Protein 8DNA (pdb70)

Structure (mmCIF, N/CA/C/O backbone):
data_8DNA
#
_entry.id   8DNA
#
_cell.length_a   1.00
_cell.length_b   1.00
_cell.length_c   1.00
_cell.angle_alpha   90.00
_cell.angle_beta   90.00
_cell.angle_gamma   90.00
#
_symmetry.space_group_name_H-M   'P 1'
#
loop_
_atom_site.group_PDB
_atom_site.id
_atom_site.type_symbol
_atom_site.label_atom_id
_atom_site.label_alt_id
_atom_site.label_comp_id
_atom_site.label_asym_id
_atom_site.label_entity_id
_atom_site.label_seq_id
_atom_site.pdbx_PDB_ins_code
_atom_site.Cartn_x
_atom_site.Cartn_y
_atom_site.Cartn_z
_atom_site.occupancy
_atom_site.B_iso_or_equiv
_atom_site.auth_seq_id
_atom_site.auth_comp_id
_atom_site.auth_asym_id
_atom_site.auth_atom_id
_atom_site.pdbx_PDB_model_num
ATOM 1 N N . MET A 1 1 ? 167.016 92.221 139.808 1.00 25.31 1 MET A N 1
ATOM 2 C CA . MET A 1 1 ? 166.808 91.118 138.874 1.00 25.31 1 MET A CA 1
ATOM 3 C C . MET A 1 1 ? 165.439 91.170 138.203 1.00 25.31 1 MET A C 1
ATOM 4 O O . MET A 1 1 ? 164.415 90.963 138.850 1.00 25.31 1 MET A O 1
ATOM 9 N N . ASN A 1 2 ? 165.433 91.462 136.906 1.00 24.05 2 ASN A N 1
ATOM 10 C CA . ASN A 1 2 ? 164.236 91.360 136.087 1.00 24.05 2 ASN A CA 1
ATOM 11 C C . ASN A 1 2 ? 164.255 90.014 135.361 1.00 24.05 2 ASN A C 1
ATOM 12 O O . ASN A 1 2 ? 165.062 89.133 135.672 1.00 24.05 2 ASN A O 1
ATOM 17 N N . ASN A 1 3 ? 163.356 89.829 134.392 1.00 24.45 3 ASN A N 1
ATOM 18 C CA . ASN A 1 3 ? 163.320 88.573 133.649 1.00 24.45 3 ASN A CA 1
ATOM 19 C C . ASN A 1 3 ? 164.593 88.329 132.849 1.00 24.45 3 ASN A C 1
ATOM 20 O O . ASN A 1 3 ? 164.848 87.187 132.453 1.00 24.45 3 ASN A O 1
ATOM 25 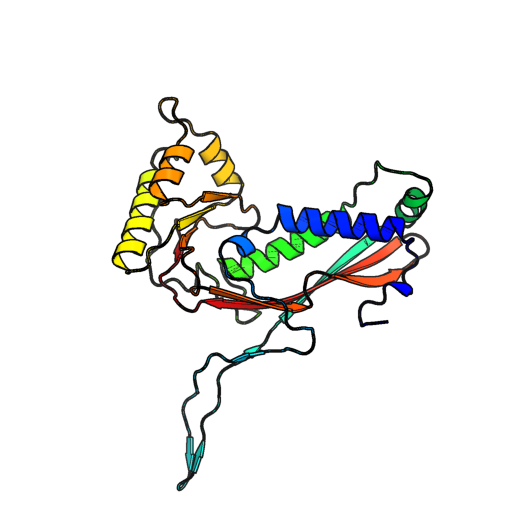N N . LEU A 1 4 ? 165.390 89.365 132.598 1.00 22.68 4 LEU A N 1
ATOM 26 C CA . LEU A 1 4 ? 166.693 89.207 131.957 1.00 22.68 4 LEU A CA 1
ATOM 27 C C . LEU A 1 4 ? 167.720 88.986 133.059 1.00 22.68 4 LEU A C 1
ATOM 28 O O . LEU A 1 4 ? 168.173 89.935 133.705 1.00 22.68 4 LEU A O 1
ATOM 33 N N . HIS A 1 5 ? 168.090 87.723 133.277 1.00 21.88 5 HIS A N 1
ATOM 34 C CA . HIS A 1 5 ? 168.997 87.352 134.362 1.00 21.88 5 HIS A CA 1
ATOM 35 C C . HIS A 1 5 ? 170.446 87.650 133.971 1.00 21.88 5 HIS A C 1
ATOM 36 O O . HIS A 1 5 ? 171.306 86.772 133.901 1.00 21.88 5 HIS A O 1
ATOM 43 N N . ARG A 1 6 ? 170.704 88.934 133.713 1.00 22.16 6 ARG A N 1
ATOM 44 C CA . ARG A 1 6 ? 172.033 89.351 133.279 1.00 22.16 6 ARG A CA 1
ATOM 45 C C . ARG A 1 6 ? 173.072 89.195 134.381 1.00 22.16 6 ARG A C 1
ATOM 46 O O . ARG A 1 6 ? 174.242 88.922 134.093 1.00 22.16 6 ARG A O 1
ATOM 54 N N . GLU A 1 7 ? 172.674 89.375 135.641 1.00 22.82 7 GLU A N 1
ATOM 55 C CA . GLU A 1 7 ? 173.634 89.270 136.736 1.00 22.82 7 GLU A CA 1
ATOM 56 C C . GLU A 1 7 ? 174.118 87.840 136.934 1.00 22.82 7 GLU A C 1
ATOM 57 O O . GLU A 1 7 ? 175.199 87.624 137.495 1.00 22.82 7 GLU A O 1
ATOM 63 N N . LEU A 1 8 ? 173.339 86.855 136.490 1.00 20.36 8 LEU A N 1
ATOM 64 C CA . LEU A 1 8 ? 173.745 85.461 136.605 1.00 20.36 8 LEU A CA 1
ATOM 65 C C . LEU A 1 8 ? 174.708 85.039 135.505 1.00 20.36 8 LEU A C 1
ATOM 66 O O . LEU A 1 8 ? 175.343 83.986 135.625 1.00 20.36 8 LEU A O 1
ATOM 71 N N . ALA A 1 9 ? 174.827 85.829 134.443 1.00 20.82 9 ALA A N 1
ATOM 72 C CA . ALA A 1 9 ? 175.710 85.466 133.346 1.00 20.82 9 ALA A CA 1
ATOM 73 C C . ALA A 1 9 ? 177.167 85.696 133.741 1.00 20.82 9 ALA A C 1
ATOM 74 O O . ALA A 1 9 ? 177.499 86.736 134.318 1.00 20.82 9 ALA A O 1
ATOM 76 N N . PRO A 1 10 ? 178.058 84.748 133.450 1.00 20.71 10 PRO A N 1
ATOM 77 C CA . PRO A 1 10 ? 179.492 84.936 133.735 1.00 20.71 10 PRO A CA 1
ATOM 78 C C . PRO A 1 10 ? 180.171 85.833 132.704 1.00 20.71 10 PRO A C 1
ATOM 79 O O . PRO A 1 10 ? 181.080 85.423 131.977 1.00 20.71 10 PRO A O 1
ATOM 83 N N . ILE A 1 11 ? 179.724 87.085 132.641 1.00 21.10 11 ILE A N 1
ATOM 84 C CA . ILE A 1 11 ? 180.193 88.048 131.652 1.00 21.10 11 ILE A CA 1
ATOM 85 C C . ILE A 1 11 ? 180.582 89.329 132.377 1.00 21.10 11 ILE A C 1
ATOM 86 O O . ILE A 1 11 ? 179.818 89.832 133.208 1.00 21.10 11 ILE A O 1
ATOM 91 N N . SER A 1 12 ? 181.765 89.850 132.064 1.00 23.68 12 SER A N 1
ATOM 92 C CA . SER A 1 12 ? 182.261 91.055 132.708 1.00 23.68 12 SER A CA 1
ATOM 93 C C . SER A 1 12 ? 181.500 92.285 132.218 1.00 23.68 12 SER A C 1
ATOM 94 O O . SER A 1 12 ? 180.783 92.248 131.216 1.00 23.68 12 SER A O 1
ATOM 97 N N . GLU A 1 13 ? 181.662 93.387 132.956 1.00 24.57 13 GLU A N 1
ATOM 98 C CA . GLU A 1 13 ? 180.975 94.626 132.602 1.00 24.57 13 GLU A CA 1
ATOM 99 C C . GLU A 1 13 ? 181.450 95.162 131.257 1.00 24.57 13 GLU A C 1
ATOM 100 O O . GLU A 1 13 ? 180.644 95.644 130.453 1.00 24.57 13 GLU A O 1
ATOM 106 N N . ALA A 1 14 ? 182.758 95.097 130.998 1.00 23.76 14 ALA A N 1
ATOM 107 C CA . ALA A 1 14 ? 183.279 95.554 129.713 1.00 23.76 14 ALA A CA 1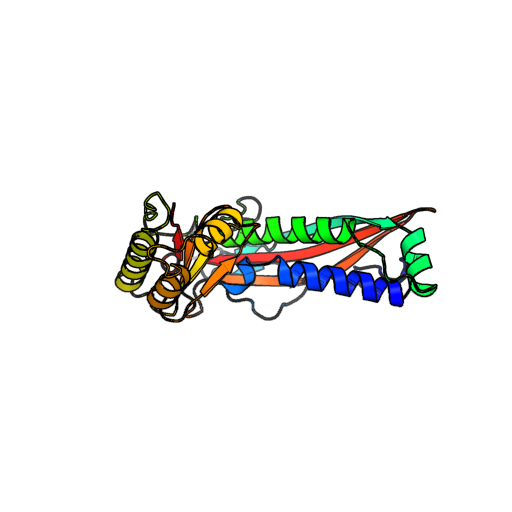
ATOM 108 C C . ALA A 1 14 ? 182.744 94.705 128.566 1.00 23.76 14 ALA A C 1
ATOM 109 O O . ALA A 1 14 ? 182.400 95.231 127.500 1.00 23.76 14 ALA A O 1
ATOM 111 N N . ALA A 1 15 ? 182.672 93.387 128.764 1.00 22.96 15 ALA A N 1
ATOM 112 C CA . ALA A 1 15 ? 182.120 92.514 127.733 1.00 22.96 15 ALA A CA 1
ATOM 113 C C . ALA A 1 15 ? 180.639 92.793 127.508 1.00 22.96 15 ALA A C 1
ATOM 114 O O . ALA A 1 15 ? 180.165 92.776 126.366 1.00 22.96 15 ALA A O 1
ATOM 116 N N . TRP A 1 16 ? 179.890 93.048 128.586 1.00 22.73 16 TRP A N 1
ATOM 117 C CA . TRP A 1 16 ? 178.493 93.445 128.436 1.00 22.73 16 TRP A CA 1
ATOM 118 C C . TRP A 1 16 ? 178.372 94.733 127.635 1.00 22.73 16 TRP A C 1
ATOM 119 O O . TRP A 1 16 ? 177.505 94.850 126.762 1.00 22.73 16 TRP A O 1
ATOM 130 N N . LYS A 1 17 ? 179.226 95.714 127.929 1.00 24.30 17 LYS A N 1
ATOM 131 C CA . LYS A 1 17 ? 179.195 96.974 127.194 1.00 24.30 17 LYS A CA 1
ATOM 132 C C . LYS A 1 17 ? 179.482 96.749 125.716 1.00 24.30 17 LYS A C 1
ATOM 133 O O . LYS A 1 17 ? 178.796 97.299 124.848 1.00 24.30 17 LYS A O 1
ATOM 139 N N . GLN A 1 18 ? 180.492 95.930 125.413 1.00 24.08 18 GLN A N 1
ATOM 140 C CA . GLN A 1 18 ? 180.829 95.653 124.020 1.00 24.08 18 GLN A CA 1
ATOM 141 C C . GLN A 1 18 ? 179.684 94.950 123.301 1.00 24.08 18 GLN A C 1
ATOM 142 O O . GLN A 1 18 ? 179.341 95.308 122.167 1.00 24.08 18 GLN A O 1
ATOM 148 N N . ILE A 1 19 ? 179.074 93.954 123.948 1.00 24.17 19 ILE A N 1
ATOM 149 C CA . ILE A 1 19 ? 177.981 93.213 123.322 1.00 24.17 19 ILE A CA 1
ATOM 150 C C . ILE A 1 19 ? 176.784 94.124 123.082 1.00 24.17 19 ILE A C 1
ATOM 151 O O . ILE A 1 19 ? 176.173 94.098 122.006 1.00 24.17 19 ILE A O 1
ATOM 156 N N . ASP A 1 20 ? 176.430 94.944 124.075 1.00 24.73 20 ASP A N 1
ATOM 157 C CA . ASP A 1 20 ? 175.299 95.851 123.918 1.00 24.73 20 ASP A CA 1
ATOM 158 C C . ASP A 1 20 ? 175.560 96.875 122.823 1.00 24.73 20 ASP A C 1
ATOM 159 O O . ASP A 1 20 ? 174.668 97.176 122.021 1.00 24.73 20 ASP A O 1
ATOM 164 N N . ASP A 1 21 ? 176.776 97.426 122.773 1.00 26.01 21 ASP A N 1
ATOM 165 C CA . ASP A 1 21 ? 177.111 98.391 121.732 1.00 26.01 21 ASP A CA 1
ATOM 166 C C . ASP A 1 21 ? 177.029 97.754 120.352 1.00 26.01 21 ASP A C 1
ATOM 167 O O . ASP A 1 21 ? 176.465 98.337 119.420 1.00 26.01 21 ASP A O 1
ATOM 172 N N . GLU A 1 22 ? 177.579 96.546 120.205 1.00 25.62 22 GLU A N 1
ATOM 173 C CA . GLU A 1 22 ? 177.517 95.856 118.921 1.00 25.62 22 GLU A CA 1
ATOM 174 C C . GLU A 1 22 ? 176.074 95.605 118.506 1.00 25.62 22 GLU A C 1
ATOM 175 O O . GLU A 1 22 ? 175.690 95.865 117.359 1.00 25.62 22 GLU A O 1
ATOM 181 N N . ALA A 1 23 ? 175.251 95.118 119.439 1.00 25.84 23 ALA A N 1
ATOM 182 C CA . ALA A 1 23 ? 173.862 94.812 119.118 1.00 25.84 23 ALA A CA 1
ATOM 183 C C . ALA A 1 23 ? 173.097 96.067 118.717 1.00 25.84 23 ALA A C 1
ATOM 184 O O . ALA A 1 23 ? 172.372 96.071 117.715 1.00 25.84 23 ALA A O 1
ATOM 186 N N . ARG A 1 24 ? 173.257 97.152 119.480 1.00 26.82 24 ARG A N 1
ATOM 187 C CA . ARG A 1 24 ? 172.500 98.365 119.186 1.00 26.82 24 ARG A CA 1
ATOM 188 C C . ARG A 1 24 ? 172.966 99.013 117.887 1.00 26.82 24 ARG A C 1
ATOM 189 O O . ARG A 1 24 ? 172.141 99.493 117.101 1.00 26.82 24 ARG A O 1
ATOM 197 N N . ASP A 1 25 ? 174.279 99.022 117.627 1.00 27.12 25 ASP A N 1
ATOM 198 C CA . ASP A 1 25 ? 174.770 99.581 116.373 1.00 27.12 25 ASP A CA 1
ATOM 199 C C . ASP A 1 25 ? 174.301 98.758 115.181 1.00 27.12 25 ASP A C 1
ATOM 200 O O . ASP A 1 25 ? 173.888 99.318 114.159 1.00 27.12 25 ASP A O 1
ATOM 205 N N . THR A 1 26 ? 174.349 97.427 115.293 1.00 26.66 26 THR A N 1
ATOM 206 C CA . THR A 1 26 ? 173.881 96.582 114.201 1.00 26.66 26 THR A CA 1
ATOM 207 C C . THR A 1 26 ? 172.388 96.773 113.961 1.00 26.66 26 THR A C 1
ATOM 208 O O . THR A 1 26 ? 171.942 96.827 112.811 1.00 26.66 26 THR A O 1
ATOM 212 N N . PHE A 1 27 ? 171.600 96.882 115.035 1.00 26.69 27 PHE A N 1
ATOM 213 C CA . PHE A 1 27 ? 170.165 97.098 114.874 1.00 26.69 27 PHE A CA 1
ATOM 214 C C . PHE A 1 27 ? 169.878 98.444 114.220 1.00 26.69 27 PHE A C 1
ATOM 215 O O . PHE A 1 27 ? 169.033 98.534 113.322 1.00 26.69 27 PHE A O 1
ATOM 223 N N . SER A 1 28 ? 170.578 99.498 114.647 1.00 27.32 28 SER A N 1
ATOM 224 C CA . SER A 1 28 ? 170.377 100.813 114.046 1.00 27.32 28 SER A CA 1
ATOM 225 C C . SER A 1 28 ? 170.760 100.809 112.572 1.00 27.32 28 SER A C 1
ATOM 226 O O . SER A 1 28 ? 170.070 101.410 111.741 1.00 27.32 28 SER A O 1
ATOM 229 N N . LEU A 1 29 ? 171.864 100.140 112.230 1.00 28.35 29 LEU A N 1
ATOM 230 C CA . LEU A 1 29 ? 172.278 100.050 110.834 1.00 28.35 29 LEU A CA 1
ATOM 231 C C . LEU A 1 29 ? 171.289 99.253 109.994 1.00 28.35 29 LEU A C 1
ATOM 232 O O . LEU A 1 29 ? 170.969 99.654 108.870 1.00 28.35 29 LEU A O 1
ATOM 237 N N . ARG A 1 30 ? 170.797 98.131 110.516 1.00 28.49 30 ARG A N 1
ATOM 238 C CA . ARG A 1 30 ? 170.119 97.141 109.692 1.00 28.49 30 ARG 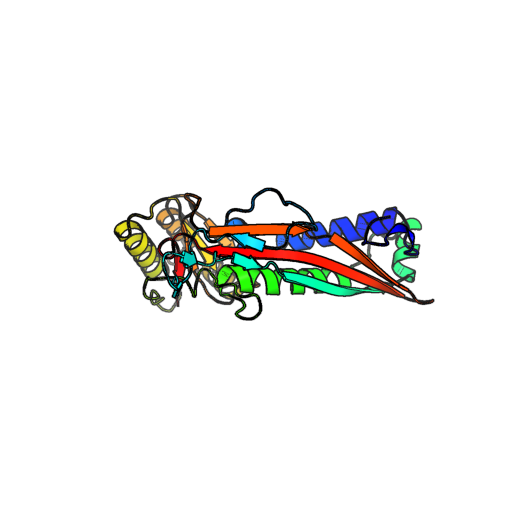A CA 1
ATOM 239 C C . ARG A 1 30 ? 168.611 97.347 109.638 1.00 28.49 30 ARG A C 1
ATOM 240 O O . ARG A 1 30 ? 167.974 96.945 108.657 1.00 28.49 30 ARG A O 1
ATOM 248 N N . ALA A 1 31 ? 168.024 97.981 110.652 1.00 28.12 31 ALA A N 1
ATOM 249 C CA . ALA A 1 31 ? 166.580 98.175 110.715 1.00 28.12 31 ALA A CA 1
ATOM 250 C C . ALA A 1 31 ? 166.185 99.374 109.862 1.00 28.12 31 ALA A C 1
ATOM 251 O O . ALA A 1 31 ? 166.575 100.509 110.158 1.00 28.12 31 ALA A O 1
ATOM 253 N N . ALA A 1 32 ? 165.409 99.121 108.806 1.00 28.47 32 ALA A N 1
ATOM 254 C CA . ALA A 1 32 ? 164.936 100.174 107.921 1.00 28.47 32 ALA A CA 1
ATOM 255 C C . ALA A 1 32 ? 163.430 100.384 107.966 1.00 28.47 32 ALA A C 1
ATOM 256 O O . ALA A 1 32 ? 162.962 101.450 107.554 1.00 28.47 32 ALA A O 1
ATOM 258 N N . GLY A 1 33 ? 162.664 99.405 108.450 1.00 27.54 33 GLY A N 1
ATOM 259 C CA . GLY A 1 33 ? 161.223 99.562 108.536 1.00 27.54 33 GLY A CA 1
ATOM 260 C C . GLY A 1 33 ? 160.770 100.497 109.636 1.00 27.54 33 GLY A C 1
ATOM 261 O O . GLY A 1 33 ? 159.642 100.997 109.584 1.00 27.54 33 GLY A O 1
ATOM 262 N N . ARG A 1 34 ? 161.621 100.742 110.633 1.00 27.62 34 ARG A N 1
ATOM 263 C CA . ARG A 1 34 ? 161.268 101.634 111.729 1.00 27.62 34 ARG A CA 1
ATOM 264 C C . ARG A 1 34 ? 161.317 103.104 111.332 1.00 27.62 34 ARG A C 1
ATOM 265 O O . ARG A 1 34 ? 160.782 103.945 112.062 1.00 27.62 34 ARG A O 1
ATOM 273 N N . ARG A 1 35 ? 161.947 103.432 110.202 1.00 29.32 35 ARG A N 1
ATOM 274 C CA . ARG A 1 35 ? 162.052 104.821 109.774 1.00 29.32 35 ARG A CA 1
ATOM 275 C C . ARG A 1 35 ? 160.834 105.298 108.995 1.00 29.32 35 ARG A C 1
ATOM 276 O O . ARG A 1 35 ? 160.613 106.510 108.904 1.00 29.32 35 ARG A O 1
ATOM 284 N N . VAL A 1 36 ? 160.040 104.381 108.432 1.00 28.49 36 VAL A N 1
ATOM 285 C CA . VAL A 1 36 ? 158.869 104.771 107.649 1.00 28.49 36 VAL A CA 1
ATOM 286 C C . VAL A 1 36 ? 157.576 104.725 108.447 1.00 28.49 36 VAL A C 1
ATOM 287 O O . VAL A 1 36 ? 156.532 105.162 107.937 1.00 28.49 36 VAL A O 1
ATOM 291 N N . VAL A 1 37 ? 157.604 104.215 109.675 1.00 26.46 37 VAL A N 1
ATOM 292 C CA . VAL A 1 37 ? 156.417 104.110 110.509 1.00 26.46 37 VAL A CA 1
ATOM 293 C C . VAL A 1 37 ? 156.650 104.907 111.788 1.00 26.46 37 VAL A C 1
ATOM 294 O O . VAL A 1 37 ? 157.779 105.252 112.138 1.00 26.46 37 VAL A O 1
ATOM 298 N N . ASP A 1 38 ? 155.555 105.198 112.485 1.00 27.24 38 ASP A N 1
ATOM 299 C CA . ASP A 1 38 ? 155.612 105.935 113.739 1.00 27.24 38 ASP A CA 1
ATOM 300 C C . ASP A 1 38 ? 155.853 104.966 114.889 1.00 27.24 38 ASP A C 1
ATOM 301 O O . ASP A 1 38 ? 155.100 104.003 115.066 1.00 27.24 38 ASP A O 1
ATOM 306 N N . VAL A 1 39 ? 156.897 105.225 115.663 1.00 26.68 39 VAL A N 1
ATOM 307 C CA . VAL A 1 39 ? 157.288 104.381 116.782 1.00 26.68 39 VAL A CA 1
ATOM 308 C C . VAL A 1 39 ? 157.176 105.202 118.060 1.00 26.68 39 VAL A C 1
ATOM 309 O O . VAL A 1 39 ? 158.049 106.014 118.369 1.00 26.68 39 VAL A O 1
ATOM 313 N N . PRO A 1 40 ? 156.112 105.018 118.830 1.00 27.94 40 PRO A N 1
ATOM 314 C CA . PRO A 1 40 ? 155.951 105.752 120.088 1.00 27.94 40 PRO A CA 1
ATOM 315 C C . PRO A 1 40 ? 156.862 105.173 121.166 1.00 27.94 40 PRO A C 1
ATOM 316 O O . PRO A 1 40 ? 157.597 104.212 120.948 1.00 27.94 40 PRO A O 1
ATOM 320 N N . GLU A 1 41 ? 156.803 105.787 122.343 1.00 30.98 41 GLU A N 1
ATOM 321 C CA . GLU A 1 41 ? 157.586 105.308 123.470 1.00 30.98 41 GLU A CA 1
ATOM 322 C C . GLU A 1 41 ? 157.106 103.918 123.885 1.00 30.98 41 GLU A C 1
ATOM 323 O O . GLU A 1 41 ? 155.898 103.684 123.985 1.00 30.98 41 GLU A O 1
ATOM 329 N N . PRO A 1 42 ? 158.021 102.976 124.112 1.00 29.74 42 PRO A N 1
ATOM 330 C CA . PRO A 1 42 ? 157.606 101.638 124.551 1.00 29.74 42 PRO A CA 1
ATOM 331 C C . PRO A 1 42 ? 156.865 101.691 125.879 1.00 29.74 42 PRO A C 1
ATOM 332 O O . PRO A 1 42 ? 157.205 102.468 126.774 1.00 29.74 42 PRO A O 1
ATOM 336 N N . ALA A 1 43 ? 155.838 100.847 126.001 1.00 29.20 43 ALA A N 1
ATOM 337 C CA . ALA A 1 43 ? 155.027 100.833 127.214 1.00 29.20 43 ALA A CA 1
ATOM 338 C C . ALA A 1 43 ? 155.646 99.946 128.288 1.00 29.20 43 ALA A C 1
ATOM 339 O O . ALA A 1 43 ? 155.903 100.403 129.407 1.00 29.20 43 ALA A O 1
ATOM 341 N N . GLY A 1 44 ? 155.889 98.678 127.967 1.00 28.74 44 GLY A N 1
ATOM 342 C CA . GLY A 1 44 ? 156.474 97.756 128.910 1.00 28.74 44 GLY A CA 1
ATOM 343 C C . GLY A 1 44 ? 156.004 96.333 128.695 1.00 28.74 44 GLY A C 1
ATOM 344 O O . GLY A 1 44 ? 155.113 96.062 127.884 1.00 28.74 44 GLY A O 1
ATOM 345 N N . PRO A 1 45 ? 156.607 95.387 129.420 1.00 28.32 45 PRO A N 1
ATOM 346 C CA . PRO A 1 45 ? 156.189 93.982 129.280 1.00 28.32 45 PRO A CA 1
ATOM 347 C C . PRO A 1 45 ? 154.757 93.727 129.718 1.00 28.32 45 PRO A C 1
ATOM 348 O O . PRO A 1 45 ? 154.163 92.724 129.302 1.00 28.32 45 PRO A O 1
ATOM 352 N N . THR A 1 46 ? 154.186 94.601 130.551 1.00 27.88 46 THR A N 1
ATOM 353 C CA . THR A 1 46 ? 152.826 94.387 131.036 1.00 27.88 46 THR A CA 1
ATOM 354 C C . THR A 1 46 ? 151.804 94.507 129.911 1.00 27.88 46 THR A C 1
ATOM 355 O O . THR A 1 46 ? 150.823 93.755 129.875 1.00 27.88 46 THR A O 1
ATOM 359 N N . LEU A 1 47 ? 152.009 95.450 128.993 1.00 26.84 47 LEU A N 1
ATOM 360 C CA . LEU A 1 47 ? 151.077 95.637 127.889 1.00 26.84 47 LEU A CA 1
ATOM 361 C C . LEU A 1 47 ? 151.030 94.392 127.011 1.00 26.84 47 LEU A C 1
ATOM 362 O O . LEU A 1 47 ? 152.061 93.788 126.704 1.00 26.84 47 LEU A O 1
ATOM 367 N N . GLY A 1 48 ? 149.821 94.009 126.606 1.00 24.14 48 GLY A N 1
ATOM 368 C CA . GLY A 1 48 ? 149.654 92.790 125.842 1.00 24.14 48 GLY A CA 1
ATOM 369 C C . GLY A 1 48 ? 148.753 92.894 124.629 1.00 24.14 48 GLY A C 1
ATOM 370 O O . GLY A 1 48 ? 148.697 91.959 123.827 1.00 24.14 48 GLY A O 1
ATOM 371 N N . SER A 1 49 ? 148.064 94.020 124.452 1.00 25.09 49 SER A N 1
ATOM 372 C CA . SER A 1 49 ? 147.157 94.157 123.321 1.00 25.09 49 SER A CA 1
ATOM 373 C C . SER A 1 49 ? 146.964 95.626 122.977 1.00 25.09 49 SER A C 1
ATOM 374 O O . SER A 1 49 ? 147.249 96.518 123.780 1.00 25.09 49 SER A O 1
ATOM 377 N N . VAL A 1 50 ? 146.474 95.861 121.761 1.00 25.52 50 VAL A N 1
ATOM 378 C CA . VAL A 1 50 ? 146.105 97.191 121.291 1.00 25.52 50 VAL A CA 1
ATOM 379 C C . VAL A 1 50 ? 144.667 97.137 120.793 1.00 25.52 50 VAL A C 1
ATOM 380 O O . VAL A 1 50 ? 144.331 96.296 119.953 1.00 25.52 50 VAL A O 1
ATOM 384 N N . SER A 1 51 ? 143.823 98.029 121.305 1.00 26.48 51 SER A N 1
ATOM 385 C CA . SER A 1 51 ? 142.414 98.036 120.934 1.00 26.48 51 SER A CA 1
ATOM 386 C C . SER A 1 51 ? 142.229 98.707 119.578 1.00 26.48 51 SER A C 1
ATOM 387 O O . SER A 1 51 ? 142.757 99.797 119.340 1.00 26.48 51 SER A O 1
ATOM 390 N N . LEU A 1 52 ? 141.477 98.054 118.688 1.00 26.46 52 LEU A N 1
ATOM 391 C CA . LEU A 1 52 ? 141.263 98.584 117.348 1.00 26.46 52 LEU A CA 1
ATOM 392 C C . LEU A 1 52 ? 140.187 99.661 117.296 1.00 26.46 52 LEU A C 1
ATOM 393 O O . LEU A 1 52 ? 140.081 100.357 116.280 1.00 26.46 52 LEU A O 1
ATOM 398 N N . GLY A 1 53 ? 139.395 99.818 118.355 1.00 26.61 53 GLY A N 1
ATOM 399 C CA . GLY A 1 53 ? 138.340 100.809 118.368 1.00 26.61 53 GLY A CA 1
ATOM 400 C C . GLY A 1 53 ? 137.037 100.382 117.733 1.00 26.61 53 GLY A C 1
ATOM 401 O O . GLY A 1 53 ? 136.109 101.195 117.662 1.00 26.61 53 GLY A O 1
ATOM 402 N N . HIS A 1 54 ? 136.932 99.140 117.271 1.00 27.25 54 HIS A N 1
ATOM 403 C CA . HIS A 1 54 ? 135.715 98.621 116.666 1.00 27.25 54 HIS A CA 1
ATOM 404 C C . HIS A 1 54 ? 135.120 97.525 117.539 1.00 27.25 54 HIS A C 1
ATOM 405 O O . HIS A 1 54 ? 135.763 97.001 118.453 1.00 27.25 54 HIS A O 1
ATOM 412 N N . LEU A 1 55 ? 133.867 97.186 117.242 1.00 27.67 55 LEU A N 1
ATOM 413 C CA . LEU A 1 55 ? 133.131 96.167 117.972 1.00 27.67 55 LEU A CA 1
ATOM 414 C C . LEU A 1 55 ? 132.567 95.148 116.993 1.00 27.67 55 LEU A C 1
ATOM 415 O O . LEU A 1 55 ? 132.280 95.467 115.836 1.00 27.67 55 LEU A O 1
ATOM 420 N N . GLU A 1 56 ? 132.411 93.916 117.470 1.00 30.43 56 GLU A N 1
ATOM 421 C CA . GLU A 1 56 ? 131.902 92.834 116.642 1.00 30.43 56 GLU A CA 1
ATOM 422 C C . GLU A 1 56 ? 130.379 92.909 116.552 1.00 30.43 56 GLU A C 1
ATOM 423 O O . GLU A 1 56 ? 129.734 93.782 117.140 1.00 30.43 56 GLU A O 1
ATOM 429 N N . THR A 1 57 ? 129.796 91.983 115.792 1.00 33.90 57 THR A N 1
ATOM 430 C CA . THR A 1 57 ? 128.345 91.920 115.673 1.00 33.90 57 THR A CA 1
ATOM 431 C C . THR A 1 57 ? 127.721 91.617 117.030 1.00 33.90 57 THR A C 1
ATOM 432 O O . THR A 1 57 ? 128.183 90.741 117.766 1.00 33.90 57 THR A O 1
ATOM 436 N N . GLY A 1 58 ? 126.657 92.352 117.360 1.00 34.10 58 GLY A N 1
ATOM 437 C CA . GLY A 1 58 ? 126.034 92.263 118.658 1.00 34.10 58 GLY A CA 1
ATOM 438 C C . GLY A 1 58 ? 124.861 91.309 118.673 1.00 34.10 58 GLY A C 1
ATOM 439 O O . GLY A 1 58 ? 123.901 91.472 117.915 1.00 34.10 58 GLY A O 1
ATOM 440 N N . SER A 1 59 ? 124.939 90.306 119.545 1.00 34.94 59 SER A N 1
ATOM 441 C CA . SER A 1 59 ? 123.827 89.395 119.759 1.00 34.94 59 SER A CA 1
ATOM 442 C C . SER A 1 59 ? 122.755 90.066 120.609 1.00 34.94 59 SER A C 1
ATOM 443 O O . SER A 1 59 ? 123.048 90.898 121.473 1.00 34.94 59 SER A O 1
ATOM 446 N N . GLN A 1 60 ? 121.501 89.697 120.356 1.00 36.86 60 GLN A N 1
ATOM 447 C CA . GLN A 1 60 ? 120.354 90.334 120.996 1.00 36.86 60 GLN A CA 1
ATOM 448 C C . GLN A 1 60 ? 119.472 89.259 121.616 1.00 36.86 60 GLN A C 1
ATOM 449 O O . GLN A 1 60 ? 118.800 88.511 120.898 1.00 36.86 60 GLN A O 1
ATOM 455 N N . THR A 1 61 ? 119.480 89.181 122.945 1.00 36.16 61 THR A N 1
ATOM 456 C CA . THR A 1 61 ? 118.590 88.308 123.698 1.00 36.16 61 THR A CA 1
ATOM 457 C C . THR A 1 61 ? 117.804 89.165 124.678 1.00 36.16 61 THR A C 1
ATOM 458 O O . THR A 1 61 ? 118.398 89.887 125.486 1.00 36.16 61 THR A O 1
ATOM 462 N N . ASP A 1 62 ? 116.473 89.075 124.610 1.00 35.63 62 ASP A N 1
ATOM 463 C CA . ASP A 1 62 ? 115.589 89.945 125.380 1.00 35.63 62 ASP A CA 1
ATOM 464 C C . ASP A 1 62 ? 115.930 91.406 125.118 1.00 35.63 62 ASP A C 1
ATOM 465 O O . ASP A 1 62 ? 116.272 91.777 123.991 1.00 35.63 62 ASP A O 1
ATOM 470 N N . GLY A 1 63 ? 115.841 92.245 126.151 1.00 30.38 63 GLY A N 1
ATOM 471 C CA . GLY A 1 63 ? 116.239 93.632 125.997 1.00 30.38 63 GLY A CA 1
ATOM 472 C C . GLY A 1 63 ? 117.742 93.821 125.990 1.00 30.38 63 GLY A C 1
ATOM 473 O O . GLY A 1 63 ? 118.234 94.894 125.631 1.00 30.38 63 GLY A O 1
ATOM 474 N N . VAL A 1 64 ? 118.488 92.794 126.383 1.00 30.03 64 VAL A N 1
ATOM 475 C CA . VAL A 1 64 ? 119.938 92.895 126.501 1.00 30.03 64 VAL A CA 1
ATOM 476 C C . VAL A 1 64 ? 120.578 92.717 125.130 1.00 30.03 64 VAL A C 1
ATOM 477 O O . VAL A 1 64 ? 120.306 91.739 124.424 1.00 30.03 64 VAL A O 1
ATOM 481 N N . GLN A 1 65 ? 121.432 93.666 124.751 1.00 27.96 65 GLN A N 1
ATOM 482 C CA . GLN A 1 65 ? 122.254 93.567 123.553 1.00 27.96 65 GLN A CA 1
ATOM 483 C C . GLN A 1 65 ? 123.718 93.630 123.961 1.00 27.96 65 GLN A C 1
ATOM 484 O O . GLN A 1 65 ? 124.140 94.582 124.626 1.00 27.96 65 GLN A O 1
ATOM 490 N N . THR A 1 66 ? 124.489 92.621 123.562 1.00 28.19 66 THR A N 1
ATOM 491 C CA . THR A 1 66 ? 125.887 92.495 123.950 1.00 28.19 66 THR A CA 1
ATOM 492 C C . THR A 1 66 ? 126.770 92.526 122.711 1.00 28.19 66 THR A C 1
ATOM 493 O O . THR A 1 66 ? 126.510 91.808 121.741 1.00 28.19 66 THR A O 1
ATOM 497 N N . SER A 1 67 ? 127.815 93.351 122.752 1.00 27.68 67 SER A N 1
ATOM 498 C CA . SER A 1 67 ? 128.783 93.457 121.671 1.00 27.68 67 SER A CA 1
ATOM 499 C C . SER A 1 67 ? 130.188 93.368 122.249 1.00 27.68 67 SER A C 1
ATOM 500 O O . SER A 1 67 ? 130.439 93.834 123.364 1.00 27.68 67 SER A O 1
ATOM 503 N N . VAL A 1 68 ? 131.102 92.774 121.484 1.00 27.34 68 VAL A N 1
ATOM 504 C CA . VAL A 1 68 ? 132.453 92.473 121.946 1.00 27.34 68 VAL A CA 1
ATOM 505 C C . VAL A 1 68 ? 133.437 93.420 121.274 1.00 27.34 68 VAL A C 1
ATOM 506 O O . VAL A 1 68 ? 133.365 93.651 120.061 1.00 27.34 68 VAL A O 1
ATOM 510 N N . TYR A 1 69 ? 134.358 93.965 122.066 1.00 25.95 69 TYR A N 1
ATOM 511 C CA . TYR A 1 69 ? 135.399 94.835 121.539 1.00 25.95 69 TYR A CA 1
ATOM 512 C C . TYR A 1 69 ? 136.389 94.039 120.695 1.00 25.95 69 TYR A C 1
ATOM 513 O O . TYR A 1 69 ? 136.513 92.819 120.825 1.00 25.95 69 TYR A O 1
ATOM 522 N N . ARG A 1 70 ? 137.101 94.747 119.822 1.00 27.58 70 ARG A N 1
ATOM 523 C CA . ARG A 1 70 ? 138.092 94.147 118.939 1.00 27.58 70 ARG A CA 1
ATOM 524 C C . ARG A 1 70 ? 139.484 94.629 119.327 1.00 27.58 70 ARG A C 1
ATOM 525 O O . ARG A 1 70 ? 139.726 95.837 119.424 1.00 27.58 70 ARG A O 1
ATOM 533 N N . VAL A 1 71 ? 140.396 93.681 119.548 1.00 25.09 71 VAL A N 1
ATOM 534 C CA . VAL A 1 71 ? 141.763 93.989 119.945 1.00 25.09 71 VAL A CA 1
ATOM 535 C C . VAL A 1 71 ? 142.729 93.126 119.145 1.00 25.09 71 VAL A C 1
ATOM 536 O O . VAL A 1 71 ? 142.364 92.084 118.596 1.00 25.09 71 VAL A O 1
ATOM 540 N N . GLN A 1 72 ? 143.975 93.579 119.087 1.00 24.88 72 GLN A N 1
ATOM 541 C CA . GLN A 1 72 ? 145.065 92.845 118.448 1.00 24.88 72 GLN A CA 1
ATOM 542 C C . GLN A 1 72 ? 146.136 92.563 119.490 1.00 24.88 72 GLN A C 1
ATOM 543 O O . GLN A 1 72 ? 146.730 93.515 120.035 1.00 24.88 72 GLN A O 1
ATOM 549 N N . PRO A 1 73 ? 146.387 91.303 119.835 1.00 24.82 73 PRO A N 1
ATOM 550 C CA . PRO A 1 73 ? 147.424 91.002 120.827 1.00 24.82 73 PRO A CA 1
ATOM 551 C C . PRO A 1 73 ? 148.824 91.224 120.275 1.00 24.82 73 PRO A C 1
ATOM 552 O O . PRO A 1 73 ? 149.076 91.097 119.075 1.00 24.82 73 PRO A O 1
ATOM 556 N N . LEU A 1 74 ? 149.739 91.559 121.180 1.00 23.98 74 LEU A N 1
ATOM 557 C CA . LEU A 1 74 ? 151.147 91.693 120.854 1.00 23.98 74 LEU A CA 1
ATOM 558 C C . LEU A 1 74 ? 151.794 90.314 120.774 1.00 23.98 74 LEU A C 1
ATOM 559 O O . LEU A 1 74 ? 151.250 89.315 121.251 1.00 23.98 74 LEU A O 1
ATOM 564 N N . VAL A 1 75 ? 152.974 90.257 120.160 1.00 25.37 75 VAL A N 1
ATOM 565 C CA . VAL A 1 75 ? 153.756 89.026 120.113 1.00 25.37 75 VAL A CA 1
ATOM 566 C C . VAL A 1 75 ? 155.191 89.348 120.497 1.00 25.37 75 VAL A C 1
ATOM 567 O O . VAL A 1 75 ? 155.713 90.415 120.157 1.00 25.37 75 VAL A O 1
ATOM 571 N N . GLN A 1 76 ? 155.821 88.437 121.231 1.00 26.93 76 GLN A N 1
ATOM 572 C CA . GLN A 1 76 ? 157.219 88.585 121.599 1.00 26.93 76 GLN A CA 1
ATOM 573 C C . GLN A 1 76 ? 158.082 87.668 120.741 1.00 26.93 76 GLN A C 1
ATOM 574 O O . GLN A 1 76 ? 157.678 86.562 120.372 1.00 26.93 76 GLN A O 1
ATOM 580 N N . VAL A 1 77 ? 159.272 88.155 120.411 1.00 26.34 77 VAL A N 1
ATOM 581 C CA . VAL A 1 77 ? 160.230 87.446 119.577 1.00 26.34 77 VAL A CA 1
ATOM 582 C C . VAL A 1 77 ? 161.516 87.293 120.372 1.00 26.34 77 VAL A C 1
ATOM 583 O O . VAL A 1 77 ? 162.038 88.278 120.913 1.00 26.34 77 VAL A O 1
ATOM 587 N N . ARG A 1 78 ? 162.014 86.062 120.450 1.00 25.27 78 ARG A N 1
ATOM 588 C CA . ARG A 1 78 ? 163.258 85.743 121.136 1.00 25.27 78 ARG A CA 1
ATOM 589 C C . ARG A 1 78 ? 164.183 85.017 120.171 1.00 25.27 78 ARG A C 1
ATOM 590 O O . ARG A 1 78 ? 163.812 83.982 119.607 1.00 25.27 78 ARG A O 1
ATOM 598 N N . VAL A 1 79 ? 165.377 85.561 119.987 1.00 24.51 79 VAL A N 1
ATOM 599 C CA . VAL A 1 79 ? 166.396 84.984 119.121 1.00 24.51 79 VAL A CA 1
ATOM 600 C C . VAL A 1 79 ? 167.622 84.677 119.971 1.00 24.51 79 VAL A C 1
ATOM 601 O O . VAL A 1 79 ? 168.312 85.584 120.433 1.00 24.51 79 VAL A O 1
ATOM 605 N N . PRO A 1 80 ? 167.907 83.402 120.225 1.00 23.36 80 PRO A N 1
ATOM 606 C CA . PRO A 1 80 ? 169.078 83.045 121.029 1.00 23.36 80 PRO A CA 1
ATOM 607 C C . PRO A 1 80 ? 170.344 82.904 120.198 1.00 23.36 80 PRO A C 1
ATOM 608 O O . PRO A 1 80 ? 170.323 82.534 119.023 1.00 23.36 80 PRO A O 1
ATOM 612 N N . PHE A 1 81 ? 171.466 83.212 120.845 1.00 21.16 81 PHE A N 1
ATOM 613 C CA . PHE A 1 81 ? 172.777 83.135 120.219 1.00 21.16 81 PHE A CA 1
ATOM 614 C C . PHE A 1 81 ? 173.813 82.772 121.273 1.00 21.16 81 PHE A C 1
ATOM 615 O O . PHE A 1 81 ? 173.650 83.073 122.459 1.00 21.16 81 PHE A O 1
ATOM 623 N N . THR A 1 82 ? 174.897 82.148 120.824 1.00 21.89 82 THR A N 1
ATOM 624 C CA . THR A 1 82 ? 175.930 81.632 121.710 1.00 21.89 82 THR A CA 1
ATOM 625 C C . THR A 1 82 ? 177.238 82.383 121.491 1.00 21.89 82 THR A C 1
ATOM 626 O O . THR A 1 82 ? 177.698 82.530 120.355 1.00 21.89 82 THR A O 1
ATOM 630 N N . VAL A 1 83 ? 177.836 82.849 122.584 1.00 22.17 83 VAL A N 1
ATOM 631 C CA . VAL A 1 83 ? 179.074 83.611 122.540 1.00 22.17 83 VAL A CA 1
ATOM 632 C C . VAL A 1 83 ? 180.161 82.842 123.289 1.00 22.17 83 VAL A C 1
ATOM 633 O O . VAL A 1 83 ? 179.894 81.876 124.006 1.00 22.17 83 VAL A O 1
ATOM 637 N N . SER A 1 84 ? 181.402 83.298 123.128 1.00 23.87 84 SER A N 1
ATOM 638 C CA . SER A 1 84 ? 182.578 82.570 123.587 1.00 23.87 84 SER A CA 1
ATOM 639 C C . SER A 1 84 ? 183.130 83.174 124.873 1.00 23.87 84 SER A C 1
ATOM 640 O O . SER A 1 84 ? 183.431 84.374 124.931 1.00 23.87 84 SER A O 1
ATOM 643 N N . ARG A 1 85 ? 183.285 82.326 125.895 1.00 24.33 85 ARG A N 1
ATOM 644 C CA . ARG A 1 85 ? 183.896 82.765 127.144 1.00 24.33 85 ARG A CA 1
ATOM 645 C C . ARG A 1 85 ? 185.340 83.200 126.938 1.00 24.33 85 ARG A C 1
ATOM 646 O O . ARG A 1 85 ? 185.833 84.065 127.668 1.00 24.33 85 ARG A O 1
ATOM 654 N N . ALA A 1 86 ? 186.033 82.614 125.958 1.00 24.62 86 ALA A N 1
ATOM 655 C CA . ALA A 1 86 ? 187.390 83.056 125.656 1.00 24.62 86 ALA A CA 1
ATOM 656 C C . ALA A 1 86 ? 187.406 84.516 125.222 1.00 24.62 86 ALA A C 1
ATOM 657 O O . ALA A 1 86 ? 188.229 85.305 125.700 1.00 24.62 86 ALA A O 1
ATOM 659 N N . ASP A 1 87 ? 186.486 84.900 124.334 1.00 24.98 87 ASP A N 1
ATOM 660 C CA . ASP A 1 87 ? 186.381 86.299 123.933 1.00 24.98 87 ASP A CA 1
ATOM 661 C C . ASP A 1 87 ? 185.936 87.176 125.097 1.00 24.98 87 ASP A C 1
ATOM 662 O O . ASP A 1 87 ? 186.419 88.306 125.250 1.00 24.98 87 ASP A O 1
ATOM 667 N N . ILE A 1 88 ? 185.016 86.675 125.926 1.00 23.81 88 ILE A N 1
ATOM 668 C CA . ILE A 1 88 ? 184.567 87.450 127.082 1.00 23.81 88 ILE A CA 1
ATOM 669 C C . ILE A 1 88 ? 185.740 87.768 128.003 1.00 23.81 88 ILE A C 1
ATOM 670 O O . ILE A 1 88 ? 185.874 88.895 128.497 1.00 23.81 88 ILE A O 1
ATOM 675 N N . ASP A 1 89 ? 186.607 86.783 128.248 1.00 25.66 89 ASP A N 1
ATOM 676 C CA . ASP A 1 89 ? 187.785 87.020 129.079 1.00 25.66 89 ASP A CA 1
ATOM 677 C C . ASP A 1 89 ? 188.795 87.921 128.377 1.00 25.66 89 ASP A C 1
ATOM 678 O O . ASP A 1 89 ? 189.436 88.759 129.022 1.00 25.66 89 ASP A O 1
ATOM 683 N N . ASP A 1 90 ? 188.958 87.762 127.060 1.00 25.26 90 ASP A N 1
ATOM 684 C CA . ASP A 1 90 ? 189.880 88.617 126.318 1.00 25.26 90 ASP A CA 1
ATOM 685 C C . ASP A 1 90 ? 189.448 90.077 126.343 1.00 25.26 90 ASP A C 1
ATOM 686 O O . ASP A 1 90 ? 190.293 90.971 126.211 1.00 25.26 90 ASP A O 1
ATOM 691 N N . VAL A 1 91 ? 188.146 90.334 126.499 1.00 24.79 91 VAL A N 1
ATOM 692 C CA . VAL A 1 91 ? 187.657 91.712 126.541 1.00 24.79 91 VAL A CA 1
ATOM 693 C C . VAL A 1 91 ? 188.348 92.493 127.654 1.00 24.79 91 VAL A C 1
ATOM 694 O O . VAL A 1 91 ? 188.837 93.609 127.440 1.00 24.79 91 VAL A O 1
ATOM 698 N N . GLU A 1 92 ? 188.406 91.919 128.858 1.00 26.88 92 GLU A N 1
ATOM 699 C CA . GLU A 1 92 ? 189.040 92.626 129.967 1.00 26.88 92 GLU A CA 1
ATOM 700 C C . GLU A 1 92 ? 190.556 92.669 129.816 1.00 26.88 92 GLU A C 1
ATOM 701 O O . GLU A 1 92 ? 191.185 93.665 130.195 1.00 26.88 92 GLU A O 1
ATOM 707 N N . ARG A 1 93 ? 191.163 91.612 129.269 1.00 26.25 93 ARG A N 1
ATOM 708 C CA . ARG A 1 93 ? 192.605 91.631 129.044 1.00 26.25 93 ARG A CA 1
ATOM 709 C C . ARG A 1 93 ? 193.014 92.670 128.008 1.00 26.25 93 ARG A C 1
ATOM 710 O O . ARG A 1 93 ? 194.171 93.103 128.007 1.00 26.25 93 ARG A O 1
ATOM 718 N N . GLY A 1 94 ? 192.100 93.083 127.132 1.00 26.24 94 GLY A N 1
ATOM 719 C CA . GLY A 1 94 ? 192.388 94.201 126.254 1.00 26.24 94 GLY A CA 1
ATOM 720 C C . GLY A 1 94 ? 192.179 93.948 124.776 1.00 26.24 94 GLY A C 1
ATOM 721 O O . GLY A 1 94 ? 192.626 94.742 123.942 1.00 26.24 94 GLY A O 1
ATOM 722 N N . ALA A 1 95 ? 191.510 92.851 124.434 1.00 26.06 95 ALA A N 1
ATOM 723 C CA . ALA A 1 95 ? 191.232 92.561 123.035 1.00 26.06 95 ALA A CA 1
ATOM 724 C C . ALA A 1 95 ? 190.256 93.583 122.468 1.00 26.06 95 ALA A C 1
ATOM 725 O O . ALA A 1 95 ? 189.229 93.888 123.082 1.00 26.06 95 ALA A O 1
ATOM 727 N N . VAL A 1 96 ? 190.579 94.111 121.289 1.00 26.49 96 VAL A N 1
ATOM 728 C CA . VAL A 1 96 ? 189.712 95.062 120.604 1.00 26.49 96 VAL A CA 1
ATOM 729 C C . VAL A 1 96 ? 189.430 94.536 119.204 1.00 26.49 96 VAL A C 1
ATOM 730 O O . VAL A 1 96 ? 188.731 95.178 118.413 1.00 26.49 96 VAL A O 1
ATOM 734 N N . ASP A 1 97 ? 189.972 93.358 118.890 1.00 27.32 97 ASP A N 1
ATOM 735 C CA . ASP A 1 97 ? 189.799 92.725 117.588 1.00 27.32 97 ASP A CA 1
ATOM 736 C C . ASP A 1 97 ? 188.766 91.603 117.622 1.00 27.32 97 ASP A C 1
ATOM 737 O O . ASP A 1 97 ? 188.896 90.614 116.893 1.00 27.32 97 ASP A O 1
ATOM 742 N N . LEU A 1 98 ? 187.734 91.743 118.449 1.00 26.40 98 LEU A N 1
ATOM 743 C CA . LEU A 1 98 ? 186.723 90.710 118.633 1.00 26.40 98 LEU A CA 1
ATOM 744 C C . LEU A 1 98 ? 185.507 91.031 117.771 1.00 26.40 98 LEU A C 1
ATOM 745 O O . LEU A 1 98 ? 184.913 92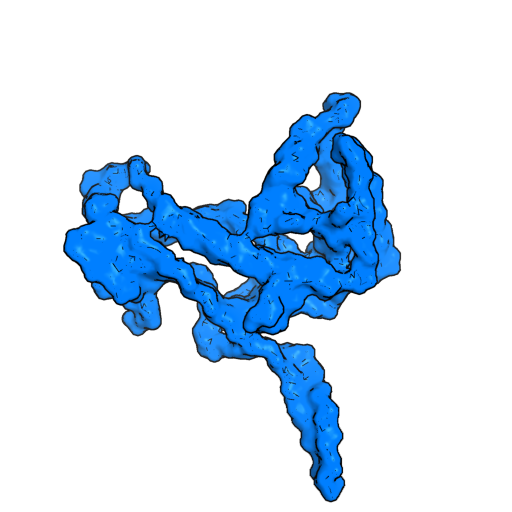.106 117.904 1.00 26.40 98 LEU A O 1
ATOM 750 N N . THR A 1 99 ? 185.142 90.098 116.894 1.00 27.11 99 THR A N 1
ATOM 751 C CA . THR A 1 99 ? 183.981 90.240 116.017 1.00 27.11 99 THR A CA 1
ATOM 752 C C . THR A 1 99 ? 182.856 89.382 116.585 1.00 27.11 99 THR A C 1
ATOM 753 O O . THR A 1 99 ? 182.933 88.151 116.578 1.00 27.11 99 THR A O 1
ATOM 757 N N . TRP A 1 100 ? 181.804 90.039 117.079 1.00 24.68 100 TRP A N 1
ATOM 758 C CA . TRP A 1 100 ? 180.665 89.347 117.684 1.00 24.68 100 TRP A CA 1
ATOM 759 C C . TRP A 1 100 ? 179.713 88.879 116.580 1.00 24.68 100 TRP A C 1
ATOM 760 O O . TRP A 1 100 ? 178.611 89.398 116.384 1.00 24.68 100 TRP A O 1
ATOM 771 N N . ASP A 1 101 ? 180.179 87.872 115.841 1.00 26.49 101 ASP A N 1
ATOM 772 C CA . ASP A 1 101 ? 179.396 87.323 114.735 1.00 26.49 101 ASP A CA 1
ATOM 773 C C . ASP A 1 101 ? 178.065 86.724 115.178 1.00 26.49 101 ASP A C 1
ATOM 774 O O . ASP A 1 101 ? 177.058 86.948 114.484 1.00 26.49 101 ASP A O 1
ATOM 779 N N . PRO A 1 102 ? 177.982 85.928 116.254 1.00 25.25 102 PRO A N 1
ATOM 780 C CA . PRO A 1 102 ? 176.653 85.462 116.691 1.00 25.25 102 PRO A CA 1
ATOM 781 C C . PRO A 1 102 ? 175.704 86.594 117.046 1.00 25.25 102 PRO A C 1
ATOM 782 O O . PRO A 1 102 ? 174.508 86.518 116.734 1.00 25.25 102 PRO A O 1
ATOM 786 N N . VAL A 1 103 ? 176.209 87.652 117.684 1.00 24.63 103 VAL A N 1
ATOM 787 C CA . VAL A 1 103 ? 175.364 88.798 118.007 1.00 24.63 103 VAL A CA 1
ATOM 788 C C . VAL A 1 103 ? 174.874 89.470 116.733 1.00 24.63 103 VAL A C 1
ATOM 789 O O . VAL A 1 103 ? 173.699 89.840 116.618 1.00 24.63 103 VAL A O 1
ATOM 793 N N . ASP A 1 104 ? 175.767 89.634 115.753 1.00 25.64 104 ASP A N 1
ATOM 794 C CA . ASP A 1 104 ? 175.369 90.235 114.485 1.00 25.64 104 ASP A CA 1
ATOM 795 C C . ASP A 1 104 ? 174.317 89.388 113.782 1.00 25.64 104 ASP A C 1
ATOM 796 O O . ASP A 1 104 ? 173.355 89.921 113.222 1.00 25.64 104 ASP A O 1
ATOM 801 N N . ASP A 1 105 ? 174.481 88.063 113.806 1.00 25.38 105 ASP A N 1
ATOM 802 C CA . ASP A 1 105 ? 173.510 87.181 113.165 1.00 25.38 105 ASP A CA 1
ATOM 803 C C . ASP A 1 105 ? 172.154 87.247 113.859 1.00 25.38 105 ASP A C 1
ATOM 804 O O . ASP A 1 105 ? 171.108 87.264 113.198 1.00 25.38 105 ASP A O 1
ATOM 809 N N . ALA A 1 106 ? 172.151 87.277 115.194 1.00 24.86 106 ALA A N 1
ATOM 810 C CA . ALA A 1 106 ? 170.892 87.384 115.926 1.00 24.86 106 ALA A CA 1
ATOM 811 C C . ALA A 1 106 ? 170.194 88.707 115.632 1.00 24.86 106 ALA A C 1
ATOM 812 O O . ALA A 1 106 ? 168.972 88.744 115.431 1.00 24.86 106 ALA A O 1
ATOM 814 N N . VAL A 1 107 ? 170.954 89.804 115.600 1.00 24.31 107 VAL A N 1
ATOM 815 C CA . VAL A 1 107 ? 170.365 91.101 115.278 1.00 24.31 107 VAL A CA 1
ATOM 816 C C . VAL A 1 107 ? 169.833 91.101 113.851 1.00 24.31 107 VAL A C 1
ATOM 817 O O . VAL A 1 107 ? 168.777 91.677 113.566 1.00 24.31 107 VAL A O 1
ATOM 821 N N . ALA A 1 108 ? 170.550 90.450 112.932 1.00 24.86 108 ALA A N 1
ATOM 822 C CA . ALA A 1 108 ? 170.081 90.359 111.554 1.00 24.86 108 ALA A CA 1
ATOM 823 C C . ALA A 1 108 ? 168.766 89.597 111.469 1.00 24.86 108 ALA A C 1
ATOM 824 O O . ALA A 1 108 ? 167.850 90.012 110.753 1.00 24.86 108 ALA A O 1
ATOM 826 N N . LYS A 1 109 ? 168.652 88.483 112.195 1.00 25.56 109 LYS A N 1
ATOM 827 C CA . LYS A 1 109 ? 167.403 87.724 112.194 1.00 25.56 109 LYS A CA 1
ATOM 828 C C . LYS A 1 109 ? 166.256 88.542 112.779 1.00 25.56 109 LYS A C 1
ATOM 829 O O . LYS A 1 109 ? 165.138 88.540 112.242 1.00 25.56 109 LYS A O 1
ATOM 835 N N . LEU A 1 110 ? 166.515 89.245 113.886 1.00 25.37 110 LEU A N 1
ATOM 836 C CA . LEU A 1 110 ? 165.480 90.072 114.498 1.00 25.37 110 LEU A CA 1
ATOM 837 C C . LEU A 1 110 ? 165.027 91.178 113.553 1.00 25.37 110 LEU A C 1
ATOM 838 O O . LEU A 1 110 ? 163.824 91.436 113.414 1.00 25.37 110 LEU A O 1
ATOM 843 N N . VAL A 1 111 ? 165.977 91.841 112.891 1.00 25.72 111 VAL A N 1
ATOM 844 C CA . VAL A 1 111 ? 165.622 92.897 111.949 1.00 25.72 111 VAL A CA 1
ATOM 845 C C . VAL A 1 111 ? 164.852 92.320 110.771 1.00 25.72 111 VAL A C 1
ATOM 846 O O . VAL A 1 111 ? 163.890 92.924 110.290 1.00 25.72 111 VAL A O 1
ATOM 850 N N . ASP A 1 112 ? 165.264 91.148 110.281 1.00 26.49 112 ASP A N 1
ATOM 851 C CA . ASP A 1 112 ? 164.553 90.522 109.173 1.00 26.49 112 ASP A CA 1
ATOM 852 C C . ASP A 1 112 ? 163.096 90.271 109.533 1.00 26.49 112 ASP A C 1
ATOM 853 O O . ASP A 1 112 ? 162.188 90.651 108.786 1.00 26.49 112 ASP A O 1
ATOM 858 N N . THR A 1 113 ? 162.850 89.648 110.689 1.00 26.28 113 THR A N 1
ATOM 859 C CA . THR A 1 113 ? 161.468 89.338 111.051 1.00 26.28 113 THR A CA 1
ATOM 860 C C . THR A 1 113 ? 160.660 90.609 111.315 1.00 26.28 113 THR A C 1
ATOM 861 O O . THR A 1 113 ? 159.508 90.717 110.873 1.00 26.28 113 THR A O 1
ATOM 865 N N . GLU A 1 114 ? 161.254 91.603 111.989 1.00 26.09 114 GLU A N 1
ATOM 866 C CA . GLU A 1 114 ? 160.517 92.830 112.279 1.00 26.09 114 GLU A CA 1
ATOM 867 C C . GLU A 1 114 ? 160.199 93.605 111.006 1.00 26.09 114 GLU A C 1
ATOM 868 O O . GLU A 1 114 ? 159.077 94.099 110.838 1.00 26.09 114 GLU A O 1
ATOM 874 N N . ASP A 1 115 ? 161.169 93.719 110.096 1.00 26.03 115 ASP A N 1
ATOM 875 C CA . ASP A 1 115 ? 160.945 94.441 108.851 1.00 26.03 115 ASP A CA 1
ATOM 876 C C . ASP A 1 115 ? 159.953 93.710 107.960 1.00 26.03 115 ASP A C 1
ATOM 877 O O . ASP A 1 115 ? 159.137 94.346 107.284 1.00 26.03 115 ASP A O 1
ATOM 882 N N . THR A 1 116 ? 160.004 92.375 107.940 1.00 25.55 116 THR A N 1
ATOM 883 C CA . THR A 1 116 ? 159.013 91.620 107.182 1.00 25.55 116 THR A CA 1
ATOM 884 C C . THR A 1 116 ? 157.614 91.862 107.730 1.00 25.55 116 THR A C 1
ATOM 885 O O . THR A 1 116 ? 156.672 92.098 106.964 1.00 25.55 116 THR A O 1
ATOM 889 N N . ALA A 1 117 ? 157.465 91.843 109.057 1.00 24.93 117 ALA A N 1
ATOM 890 C CA . ALA A 1 117 ? 156.159 92.110 109.652 1.00 24.93 117 ALA A CA 1
ATOM 891 C C . ALA A 1 117 ? 155.684 93.525 109.339 1.00 24.93 117 ALA A C 1
ATOM 892 O O . ALA A 1 117 ? 154.501 93.742 109.054 1.00 24.93 117 ALA A O 1
ATOM 894 N N . ILE A 1 118 ? 156.593 94.501 109.389 1.00 23.71 118 ILE A N 1
ATOM 895 C CA . ILE A 1 118 ? 156.204 95.895 109.189 1.00 23.71 118 ILE A CA 1
ATOM 896 C C . ILE A 1 118 ? 155.812 96.147 107.737 1.00 23.71 118 ILE A C 1
ATOM 897 O O . ILE A 1 118 ? 154.777 96.762 107.456 1.00 23.71 118 ILE A O 1
ATOM 902 N N . LEU A 1 119 ? 156.624 95.673 106.792 1.00 24.82 119 LEU A N 1
ATOM 903 C CA . LEU A 1 119 ? 156.457 96.050 105.394 1.00 24.82 119 LEU A CA 1
ATOM 904 C C . LEU A 1 119 ? 155.530 95.123 104.620 1.00 24.82 119 LEU A C 1
ATOM 905 O O . LEU A 1 119 ? 154.864 95.577 103.683 1.00 24.82 119 LEU A O 1
ATOM 910 N N . HIS A 1 120 ? 155.464 93.843 104.980 1.00 26.86 120 HIS A N 1
ATOM 911 C CA . HIS A 1 120 ? 154.631 92.890 104.263 1.00 26.86 120 HIS A CA 1
ATOM 912 C C . HIS A 1 120 ? 153.569 92.230 105.125 1.00 26.86 120 HIS A C 1
ATOM 913 O O . HIS A 1 120 ? 152.456 92.012 104.644 1.00 26.86 120 HIS A O 1
ATOM 920 N N . GLY A 1 121 ? 153.872 91.916 106.370 1.00 26.67 121 GLY A N 1
ATOM 921 C CA . GLY A 1 121 ? 152.925 91.227 107.218 1.00 26.67 121 GLY A CA 1
ATOM 922 C C . GLY A 1 121 ? 153.428 89.850 107.610 1.00 26.67 121 GLY A C 1
ATOM 923 O O . GLY A 1 121 ? 154.175 89.194 106.872 1.00 26.67 121 GLY A O 1
ATOM 924 N N . TRP A 1 122 ? 153.011 89.403 108.793 1.00 28.50 122 TRP A N 1
ATOM 925 C CA . TRP A 1 122 ? 153.456 88.134 109.354 1.00 28.50 122 TRP A CA 1
ATOM 926 C C . TRP A 1 122 ? 152.442 87.015 109.146 1.00 28.50 122 TRP A C 1
ATOM 927 O O . TRP A 1 122 ? 152.823 85.901 108.773 1.00 28.50 122 TRP A O 1
ATOM 938 N N . GLU A 1 123 ? 151.162 87.289 109.421 1.00 31.52 123 GLU A N 1
ATOM 939 C CA . GLU A 1 123 ? 150.048 86.351 109.287 1.00 31.52 123 GLU A CA 1
ATOM 940 C C . GLU A 1 123 ? 150.108 85.302 110.395 1.00 31.52 123 GLU A C 1
ATOM 941 O O . GLU A 1 123 ? 149.152 84.548 110.605 1.00 31.52 123 GLU A O 1
ATOM 947 N N . GLU A 1 124 ? 151.206 85.289 111.148 1.00 31.09 124 GLU A N 1
ATOM 948 C CA . GLU A 1 124 ? 151.323 84.483 112.356 1.00 31.09 124 GLU A CA 1
ATOM 949 C C . GLU A 1 124 ? 151.056 85.315 113.602 1.00 31.09 124 GLU A C 1
ATOM 950 O O . GLU A 1 124 ? 150.492 84.813 114.580 1.00 31.09 124 GLU A O 1
ATOM 956 N N . ALA A 1 125 ? 151.453 86.584 113.573 1.00 27.93 125 ALA A N 1
ATOM 957 C CA . ALA A 1 125 ? 151.193 87.527 114.648 1.00 27.93 125 ALA A CA 1
ATOM 958 C C . ALA A 1 125 ? 149.908 88.316 114.445 1.00 27.93 125 ALA A C 1
ATOM 959 O O . ALA A 1 125 ? 149.595 89.186 115.264 1.00 27.93 125 ALA A O 1
ATOM 961 N N . GLY A 1 126 ? 149.159 88.037 113.380 1.00 26.78 126 GLY A N 1
ATOM 962 C CA . GLY A 1 126 ? 147.999 88.844 113.066 1.00 26.78 126 GLY A CA 1
ATOM 963 C C . GLY A 1 126 ? 148.331 90.217 112.533 1.00 26.78 126 GLY A C 1
ATOM 964 O O . GLY A 1 126 ? 147.501 91.125 112.623 1.00 26.78 126 GLY A O 1
ATOM 965 N N . ILE A 1 127 ? 149.526 90.394 111.978 1.00 25.88 127 ILE A N 1
ATOM 966 C CA . ILE A 1 127 ? 150.003 91.688 111.508 1.00 25.88 127 ILE A CA 1
ATOM 967 C C . ILE A 1 127 ? 149.862 91.745 109.994 1.00 25.88 127 ILE A C 1
ATOM 968 O O . ILE A 1 127 ? 150.280 90.820 109.287 1.00 25.88 127 ILE A O 1
ATOM 973 N N . THR A 1 128 ? 149.274 92.830 109.498 1.00 27.13 128 THR A N 1
ATOM 974 C CA . THR A 1 128 ? 149.176 93.097 108.069 1.00 27.13 128 THR A CA 1
ATOM 975 C C . THR A 1 128 ? 150.098 94.265 107.743 1.00 27.13 128 THR A C 1
ATOM 976 O O . THR A 1 128 ? 149.938 95.359 108.295 1.00 27.13 128 THR A O 1
ATOM 980 N N . GLY A 1 129 ? 151.055 94.032 106.848 1.00 26.36 129 GLY A N 1
ATOM 981 C CA . GLY A 1 129 ? 152.058 95.025 106.537 1.00 26.36 129 GLY A CA 1
ATOM 982 C C . GLY A 1 129 ? 151.553 96.099 105.597 1.00 26.36 129 GLY A C 1
ATOM 983 O O . GLY A 1 129 ? 150.402 96.110 105.165 1.00 26.36 129 GLY A O 1
ATOM 984 N N . LEU A 1 130 ? 152.454 97.034 105.282 1.00 25.24 130 LEU A N 1
ATOM 985 C CA . LEU A 1 130 ? 152.101 98.135 104.391 1.00 25.24 130 LEU A CA 1
ATOM 986 C C . LEU A 1 130 ? 151.754 97.631 102.996 1.00 25.24 130 LEU A C 1
ATOM 987 O O . LEU A 1 130 ? 150.823 98.137 102.359 1.00 25.24 130 LEU A O 1
ATOM 992 N N . SER A 1 131 ? 152.498 96.639 102.501 1.00 26.67 131 SER A N 1
ATOM 993 C CA . SER A 1 131 ? 152.249 96.121 101.159 1.00 26.67 131 SER A CA 1
ATOM 994 C C . SER A 1 131 ? 150.897 95.421 101.075 1.00 26.67 131 SER A C 1
ATOM 995 O O . SER A 1 131 ? 150.138 95.628 100.121 1.00 26.67 131 SER A O 1
ATOM 998 N N . GLU A 1 132 ? 150.579 94.583 102.065 1.00 28.07 132 GLU A N 1
ATOM 999 C CA . GLU A 1 132 ? 149.318 93.849 102.030 1.00 28.07 132 GLU A CA 1
ATOM 1000 C C . GLU A 1 132 ? 148.132 94.764 102.305 1.00 28.07 132 GLU A C 1
ATOM 1001 O O . GLU A 1 132 ? 147.089 94.650 101.651 1.00 28.07 132 GLU A O 1
ATOM 1007 N N . ALA A 1 133 ? 148.267 95.675 103.267 1.00 27.15 133 ALA A N 1
ATOM 1008 C CA . ALA A 1 133 ? 147.207 96.632 103.583 1.00 27.15 133 ALA A CA 1
ATOM 1009 C C . ALA A 1 133 ? 147.338 97.877 102.705 1.00 27.15 133 ALA A C 1
ATOM 1010 O O . ALA A 1 133 ? 147.530 98.997 103.175 1.00 27.15 133 ALA A O 1
ATOM 1012 N N . SER A 1 134 ? 147.238 97.652 101.398 1.00 27.77 134 SER A N 1
ATOM 1013 C CA . SER A 1 134 ? 147.322 98.718 100.410 1.00 27.77 134 SER A CA 1
ATOM 1014 C C . SER A 1 134 ? 146.159 98.587 99.440 1.00 27.77 134 SER A C 1
ATOM 1015 O O . SER A 1 134 ? 145.960 97.524 98.844 1.00 27.77 134 SER A O 1
ATOM 1018 N N . VAL A 1 135 ? 145.393 99.671 99.286 1.00 28.95 135 VAL A N 1
ATOM 1019 C CA . VAL A 1 135 ? 144.267 99.681 98.356 1.00 28.95 135 VAL A CA 1
ATOM 1020 C C . VAL A 1 135 ? 144.678 100.070 96.944 1.00 28.95 135 VAL A C 1
ATOM 1021 O O . VAL A 1 135 ? 143.859 99.959 96.019 1.00 28.95 135 VAL A O 1
ATOM 1025 N N . HIS A 1 136 ? 145.915 100.518 96.747 1.00 29.95 136 HIS A N 1
ATOM 1026 C CA . HIS A 1 136 ? 146.393 100.928 95.435 1.00 29.95 136 HIS A CA 1
ATOM 1027 C C . HIS A 1 136 ? 146.966 99.737 94.681 1.00 29.95 136 HIS A C 1
ATOM 1028 O O . HIS A 1 136 ? 147.657 98.893 95.260 1.00 29.95 136 HIS A O 1
ATOM 1035 N N . GLN A 1 137 ? 146.669 99.671 93.387 1.00 35.42 137 GLN A N 1
ATOM 1036 C CA . GLN A 1 137 ? 147.247 98.632 92.549 1.00 35.42 137 GLN A CA 1
ATOM 1037 C C . GLN A 1 137 ? 148.757 98.835 92.437 1.00 35.42 137 GLN A C 1
ATOM 1038 O O . GLN A 1 137 ? 149.227 99.976 92.380 1.00 35.42 137 GLN A O 1
ATOM 1044 N N . PRO A 1 138 ? 149.539 97.757 92.420 1.00 35.14 138 PRO A N 1
ATOM 1045 C CA . PRO A 1 138 ? 150.997 97.906 92.323 1.00 35.14 138 PRO A CA 1
ATOM 1046 C C . PRO A 1 138 ? 151.405 98.601 91.031 1.00 35.14 138 PRO A C 1
ATOM 1047 O O . PRO A 1 138 ? 150.805 98.397 89.975 1.00 35.14 138 PRO A O 1
ATOM 1051 N N . VAL A 1 139 ? 152.441 99.429 91.129 1.00 36.24 139 VAL A N 1
ATOM 1052 C CA . VAL A 1 139 ? 152.938 100.199 89.994 1.00 36.24 139 VAL A CA 1
ATOM 1053 C C . VAL A 1 139 ? 154.043 99.408 89.307 1.00 36.24 139 VAL A C 1
ATOM 1054 O O . VAL A 1 139 ? 155.008 98.981 89.951 1.00 36.24 139 VAL A O 1
ATOM 1058 N N . GLN A 1 140 ? 153.901 99.212 87.999 1.00 39.95 140 GLN A N 1
ATOM 1059 C CA . GLN A 1 140 ? 154.899 98.470 87.241 1.00 39.95 140 GLN A CA 1
ATOM 1060 C C . GLN A 1 140 ? 156.178 99.287 87.098 1.00 39.95 140 GLN A C 1
ATOM 1061 O O . GLN A 1 140 ? 156.140 100.501 86.883 1.00 39.95 140 GLN A O 1
ATOM 1067 N N . MET A 1 141 ? 157.319 98.608 87.219 1.00 40.37 141 MET A N 1
ATOM 1068 C CA . MET A 1 141 ? 158.622 99.246 87.126 1.00 40.37 141 MET A CA 1
ATOM 1069 C C . MET A 1 141 ? 159.238 98.992 85.760 1.00 40.37 141 MET A C 1
ATOM 1070 O O . MET A 1 141 ? 159.372 97.829 85.355 1.00 40.37 141 MET A O 1
ATOM 1075 N N . PRO A 1 142 ? 159.615 100.035 85.026 1.00 41.85 142 PRO A N 1
ATOM 1076 C CA . PRO A 1 142 ? 160.253 99.830 83.722 1.00 41.85 142 PRO A CA 1
ATOM 1077 C C . PRO A 1 142 ? 161.646 99.234 83.867 1.00 41.85 142 PRO A C 1
ATOM 1078 O O . PRO A 1 142 ? 162.286 99.311 84.917 1.00 41.85 142 PRO A O 1
ATOM 1082 N N . ALA A 1 143 ? 162.112 98.630 82.776 1.00 44.62 143 ALA A N 1
ATOM 1083 C CA . ALA A 1 143 ? 163.386 97.933 82.776 1.00 44.62 143 ALA A CA 1
ATOM 1084 C C . ALA A 1 143 ? 164.547 98.907 82.577 1.00 44.62 143 ALA A C 1
ATOM 1085 O O . ALA A 1 143 ? 164.363 100.105 82.338 1.00 44.62 143 ALA A O 1
ATOM 1087 N N . GLU A 1 144 ? 165.762 98.367 82.712 1.00 47.39 144 GLU A N 1
ATOM 1088 C CA . GLU A 1 144 ? 167.028 99.074 82.530 1.00 47.39 144 GLU A CA 1
ATOM 1089 C C . GLU A 1 144 ? 167.275 100.117 83.617 1.00 47.39 144 GLU A C 1
ATOM 1090 O O . GLU A 1 144 ? 168.350 100.723 83.663 1.00 47.39 144 GLU A O 1
ATOM 1096 N N . LEU A 1 145 ? 166.289 100.332 84.489 1.00 43.45 145 LEU A N 1
ATOM 1097 C CA . LEU A 1 145 ? 166.446 101.111 85.715 1.00 43.45 145 LEU A CA 1
ATOM 1098 C C . LEU A 1 145 ? 166.699 102.599 85.484 1.00 43.45 145 LEU A C 1
ATOM 1099 O O . LEU A 1 145 ? 166.756 103.369 86.449 1.00 43.45 145 LEU A O 1
ATOM 1104 N N . GLU A 1 146 ? 166.853 103.030 84.228 1.00 44.06 146 GLU A N 1
ATOM 1105 C CA . GLU A 1 146 ? 166.882 104.467 83.972 1.00 44.06 146 GLU A CA 1
ATOM 1106 C C . GLU A 1 146 ? 165.492 105.082 84.052 1.00 44.06 146 GLU A C 1
ATOM 1107 O O . GLU A 1 146 ? 165.359 106.258 84.408 1.00 44.06 146 GLU A O 1
ATOM 1113 N N . GLN A 1 147 ? 164.453 104.311 83.731 1.00 41.15 147 GLN A N 1
ATOM 1114 C CA . GLN A 1 147 ? 163.082 104.798 83.737 1.00 41.15 147 GLN A CA 1
ATOM 1115 C C . GLN A 1 147 ? 162.356 104.503 85.046 1.00 41.15 147 GLN A C 1
ATOM 1116 O O . GLN A 1 147 ? 161.120 104.525 85.075 1.00 41.15 147 GLN A O 1
ATOM 1122 N N . ILE A 1 148 ? 163.093 104.227 86.126 1.00 38.83 148 ILE A N 1
ATOM 1123 C CA . ILE A 1 148 ? 162.464 104.041 87.429 1.00 38.83 148 ILE A CA 1
ATOM 1124 C C . ILE A 1 148 ? 161.797 105.326 87.905 1.00 38.83 148 ILE A C 1
ATOM 1125 O O . ILE A 1 148 ? 160.883 105.281 88.741 1.00 38.83 148 ILE A O 1
ATOM 1130 N N . ASP A 1 149 ? 162.230 106.477 87.383 1.00 38.11 149 ASP A N 1
ATOM 1131 C CA . ASP A 1 149 ? 161.567 107.734 87.702 1.00 38.11 149 ASP A CA 1
ATOM 1132 C C . ASP A 1 149 ? 160.124 107.746 87.218 1.00 38.11 149 ASP A C 1
ATOM 1133 O O . ASP A 1 149 ? 159.275 108.399 87.830 1.00 38.11 149 ASP A O 1
ATOM 1138 N N . ASP A 1 150 ? 159.822 107.026 86.134 1.00 37.50 150 ASP A N 1
ATOM 1139 C CA . ASP A 1 150 ? 158.439 106.926 85.675 1.00 37.50 150 ASP A CA 1
ATOM 1140 C C . ASP A 1 150 ? 157.565 106.232 86.713 1.00 37.50 150 ASP A C 1
ATOM 1141 O O . ASP A 1 150 ? 156.471 106.706 87.040 1.00 37.50 150 ASP A O 1
ATOM 1146 N N . ALA A 1 151 ? 158.037 105.102 87.247 1.00 35.70 151 ALA A N 1
ATOM 1147 C CA . ALA A 1 151 ? 157.284 104.400 88.281 1.00 35.70 151 ALA A CA 1
ATOM 1148 C C . ALA A 1 151 ? 157.187 105.234 89.553 1.00 35.70 151 ALA A C 1
ATOM 1149 O O . ALA A 1 151 ? 156.147 105.237 90.224 1.00 35.70 151 ALA A O 1
ATOM 1151 N N . VAL A 1 152 ? 158.263 105.943 89.901 1.00 34.51 152 VAL A N 1
ATOM 1152 C CA . VAL A 1 152 ? 158.234 106.807 91.079 1.00 34.51 152 VAL A CA 1
ATOM 1153 C C . VAL A 1 152 ? 157.191 107.906 90.912 1.00 34.51 152 VAL A C 1
ATOM 1154 O O . VAL A 1 152 ? 156.414 108.192 91.832 1.00 34.51 152 VAL A O 1
ATOM 1158 N N . SER A 1 153 ? 157.153 108.534 89.734 1.00 34.49 153 SER A N 1
ATOM 1159 C CA . SER A 1 153 ? 156.167 109.576 89.471 1.00 34.49 153 SER A CA 1
ATOM 1160 C C . SER A 1 153 ? 154.753 109.013 89.478 1.00 34.49 153 SER A C 1
ATOM 1161 O O . SER A 1 153 ? 153.823 109.666 89.960 1.00 34.49 153 SER A O 1
ATOM 1164 N N . GLY A 1 154 ? 154.567 107.808 88.937 1.00 33.04 154 GLY A N 1
ATOM 1165 C CA . GLY A 1 154 ? 153.251 107.190 88.977 1.00 33.04 154 GLY A CA 1
ATOM 1166 C C . GLY A 1 154 ? 152.778 106.922 90.393 1.00 33.04 154 GLY A C 1
ATOM 1167 O O . GLY A 1 154 ? 151.620 107.182 90.732 1.00 33.04 154 GLY A O 1
ATOM 1168 N N . ALA A 1 155 ? 153.669 106.403 91.240 1.00 31.75 155 ALA A N 1
ATOM 1169 C CA . ALA A 1 155 ? 153.318 106.176 92.639 1.00 31.75 155 ALA A CA 1
ATOM 1170 C C . ALA A 1 155 ? 153.005 107.488 93.350 1.00 31.75 155 ALA A C 1
ATOM 1171 O O . ALA A 1 155 ? 152.039 107.573 94.122 1.00 31.75 155 ALA A O 1
ATOM 1173 N N . CYS A 1 156 ? 153.812 108.522 93.101 1.00 31.99 156 CYS A N 1
ATOM 1174 C CA . CYS A 1 156 ? 153.566 109.822 93.717 1.00 31.99 156 CYS A CA 1
ATOM 1175 C C . CYS A 1 156 ? 152.228 110.396 93.273 1.00 31.99 156 CYS A C 1
ATOM 1176 O O . CYS A 1 156 ? 151.490 110.966 94.083 1.00 31.99 156 CYS A O 1
ATOM 1179 N N . ASN A 1 157 ? 151.896 110.254 91.988 1.00 30.96 157 ASN A N 1
ATOM 1180 C CA . ASN A 1 157 ? 150.613 110.738 91.490 1.00 30.96 157 ASN A CA 1
ATOM 1181 C C . ASN A 1 157 ? 149.452 109.960 92.093 1.00 30.96 157 ASN A C 1
ATOM 1182 O O . ASN A 1 157 ? 148.410 110.543 92.408 1.00 30.96 157 ASN A O 1
ATOM 1187 N N . VAL A 1 158 ? 149.603 108.643 92.245 1.00 29.70 158 VAL A N 1
ATOM 1188 C CA . VAL A 1 158 ? 148.544 107.851 92.866 1.00 29.70 158 VAL A CA 1
ATOM 1189 C C . VAL A 1 158 ? 148.314 108.309 94.300 1.00 29.70 158 VAL A C 1
ATOM 1190 O O . VAL A 1 158 ? 147.170 108.509 94.731 1.00 29.70 158 VAL A O 1
ATOM 1194 N N . LEU A 1 159 ? 149.398 108.511 95.053 1.00 29.44 159 LEU A N 1
ATOM 1195 C CA . LEU A 1 159 ? 149.259 108.970 96.432 1.00 29.44 159 LEU A CA 1
ATOM 1196 C C . LEU A 1 159 ? 148.659 110.372 96.497 1.00 29.44 159 LEU A C 1
ATOM 1197 O O . LEU A 1 159 ? 147.845 110.663 97.381 1.00 29.44 159 LEU A O 1
ATOM 1202 N N . ARG A 1 160 ? 149.051 111.256 95.575 1.00 30.40 160 ARG A N 1
ATOM 1203 C CA . ARG A 1 160 ? 148.493 112.605 95.550 1.00 30.40 160 ARG A CA 1
ATOM 1204 C C . ARG A 1 160 ? 147.002 112.585 95.236 1.00 30.40 160 ARG A C 1
ATOM 1205 O O . ARG A 1 160 ? 146.220 113.306 95.865 1.00 30.40 160 ARG A O 1
ATOM 1213 N N . LEU A 1 161 ? 146.592 111.770 94.261 1.00 30.02 161 LEU A N 1
ATOM 1214 C CA . LEU A 1 161 ? 145.176 111.650 93.935 1.00 30.02 161 LEU A CA 1
ATOM 1215 C C . LEU A 1 161 ? 144.394 111.029 95.082 1.00 30.02 161 LEU A C 1
ATOM 1216 O O . LEU A 1 161 ? 143.207 111.328 95.259 1.00 30.02 161 LEU A O 1
ATOM 1221 N N . ALA A 1 162 ? 145.034 110.166 95.869 1.00 30.66 162 ALA A N 1
ATOM 1222 C CA . ALA A 1 162 ? 144.408 109.618 97.064 1.00 30.66 162 ALA A CA 1
ATOM 1223 C C . ALA A 1 162 ? 144.411 110.596 98.236 1.00 30.66 162 ALA A C 1
ATOM 1224 O O . ALA A 1 162 ? 144.079 110.192 99.356 1.00 30.66 162 ALA A O 1
ATOM 1226 N N . ASP A 1 163 ? 144.773 111.861 97.998 1.00 30.36 163 ASP A N 1
ATOM 1227 C CA . ASP A 1 163 ? 144.799 112.901 99.030 1.00 30.36 163 ASP A CA 1
ATOM 1228 C C . ASP A 1 163 ? 145.681 112.511 100.212 1.00 30.36 163 ASP A C 1
ATOM 1229 O O . ASP A 1 163 ? 145.332 112.757 101.370 1.00 30.36 163 ASP A O 1
ATOM 1234 N N . VAL A 1 164 ? 146.829 111.900 99.929 1.00 30.50 164 VAL A N 1
ATOM 1235 C CA . VAL A 1 164 ? 147.693 111.397 100.992 1.00 30.50 164 VAL A CA 1
ATOM 1236 C C . VAL A 1 164 ? 148.739 112.437 101.381 1.00 30.50 164 VAL A C 1
ATOM 1237 O O . VAL A 1 164 ? 148.989 112.668 102.569 1.00 30.50 164 VAL A O 1
ATOM 1241 N N . GLU A 1 165 ? 149.399 113.029 100.379 1.00 30.66 165 GLU A N 1
ATOM 1242 C CA . GLU A 1 165 ? 150.383 114.108 100.506 1.00 30.66 165 GLU A CA 1
ATOM 1243 C C . GLU A 1 165 ? 151.524 113.749 101.453 1.00 30.66 165 GLU A C 1
ATOM 1244 O O . GLU A 1 165 ? 151.684 112.586 101.836 1.00 30.66 165 GLU A O 1
ATOM 1250 N N . GLY A 1 166 ? 152.334 114.741 101.816 1.00 30.90 166 GLY A N 1
ATOM 1251 C CA . GLY A 1 166 ? 153.483 114.522 102.660 1.00 30.90 166 GLY A CA 1
ATOM 1252 C C . GLY A 1 166 ? 154.670 114.009 101.872 1.00 30.90 166 GLY A C 1
ATOM 1253 O O . GLY A 1 166 ? 154.521 113.408 100.803 1.00 30.90 166 GLY A O 1
ATOM 1254 N N . PRO A 1 167 ? 155.878 114.252 102.380 1.00 30.77 167 PRO A N 1
ATOM 1255 C CA . PRO A 1 167 ? 157.073 113.722 101.713 1.00 30.77 167 PRO A CA 1
ATOM 1256 C C . PRO A 1 167 ? 157.037 112.202 101.666 1.00 30.77 167 PRO A C 1
ATOM 1257 O O . PRO A 1 167 ? 156.661 111.540 102.634 1.00 30.77 167 PRO A O 1
ATOM 1261 N N . TYR A 1 168 ? 157.455 111.649 100.536 1.00 30.52 168 TYR A N 1
ATOM 1262 C CA . TYR A 1 168 ? 157.394 110.215 100.309 1.00 30.52 168 TYR A CA 1
ATOM 1263 C C . TYR A 1 168 ? 158.784 109.607 100.418 1.00 30.52 168 TYR A C 1
ATOM 1264 O O . TYR A 1 168 ? 159.766 110.168 99.927 1.00 30.52 168 TYR A O 1
ATOM 1273 N N . ASP A 1 169 ? 158.862 108.457 101.080 1.00 30.31 169 ASP A N 1
ATOM 1274 C CA . ASP A 1 169 ? 160.098 107.704 101.208 1.00 30.31 169 ASP A CA 1
ATOM 1275 C C . ASP A 1 169 ? 160.002 106.446 100.359 1.00 30.31 169 ASP A C 1
ATOM 1276 O O . ASP A 1 169 ? 158.987 105.740 100.391 1.00 30.31 169 ASP A O 1
ATOM 1281 N N . LEU A 1 170 ? 161.061 106.177 99.598 1.00 28.19 170 LEU A N 1
ATOM 1282 C CA . LEU A 1 170 ? 161.108 105.035 98.690 1.00 28.19 170 LEU A CA 1
ATOM 1283 C C . LEU A 1 170 ? 162.026 103.974 99.287 1.00 28.19 170 LEU A C 1
ATOM 1284 O O . LEU A 1 170 ? 163.250 104.105 99.233 1.00 28.19 170 LEU A O 1
ATOM 1289 N N . VAL A 1 171 ? 161.435 102.931 99.858 1.00 28.56 171 VAL A N 1
ATOM 1290 C CA . VAL A 1 171 ? 162.185 101.827 100.443 1.00 28.56 171 VAL A CA 1
ATOM 1291 C C . VAL A 1 171 ? 162.492 100.825 99.340 1.00 28.56 171 VAL A C 1
ATOM 1292 O O . VAL A 1 171 ? 161.585 100.387 98.620 1.00 28.56 171 VAL A O 1
ATOM 1296 N N . LEU A 1 172 ? 163.771 100.462 99.205 1.00 28.76 172 LEU A N 1
ATOM 1297 C CA . LEU A 1 172 ? 164.205 99.536 98.173 1.00 28.76 172 LEU A CA 1
ATOM 1298 C C . LEU A 1 172 ? 164.974 98.380 98.797 1.00 28.76 172 LEU A C 1
ATOM 1299 O O . LEU A 1 172 ? 165.584 98.541 99.862 1.00 28.76 172 LEU A O 1
ATOM 1304 N N . PRO A 1 173 ? 164.963 97.206 98.164 1.00 30.40 173 PRO A N 1
ATOM 1305 C CA . PRO A 1 173 ? 165.885 96.143 98.577 1.00 30.40 173 PRO A CA 1
ATOM 1306 C C . PRO A 1 173 ? 167.326 96.578 98.361 1.00 30.40 173 PRO A C 1
ATOM 1307 O O . PRO A 1 173 ? 167.602 97.537 97.641 1.00 30.40 173 PRO A O 1
ATOM 1311 N N . GLN A 1 174 ? 168.252 95.870 99.012 1.00 32.77 174 GLN A N 1
ATOM 1312 C CA . GLN A 1 174 ? 169.653 96.283 98.967 1.00 32.77 174 GLN A CA 1
ATOM 1313 C C . GLN A 1 174 ? 170.235 96.173 97.560 1.00 32.77 174 GLN A C 1
ATOM 1314 O O . GLN A 1 174 ? 170.944 97.080 97.102 1.00 32.77 174 GLN A O 1
ATOM 1320 N N . GLN A 1 175 ? 169.937 95.082 96.849 1.00 34.08 175 GLN A N 1
ATOM 1321 C CA . GLN A 1 175 ? 170.473 94.914 95.501 1.00 34.08 175 GLN A CA 1
ATOM 1322 C C . GLN A 1 175 ? 169.942 95.990 94.563 1.00 34.08 175 GLN A C 1
ATOM 1323 O O . GLN A 1 175 ? 170.705 96.607 93.807 1.00 34.08 175 GLN A O 1
ATOM 1329 N N . LEU A 1 176 ? 168.630 96.233 94.602 1.00 32.81 176 LEU A N 1
ATOM 1330 C CA . LEU A 1 176 ? 168.043 97.271 93.763 1.00 32.81 176 LEU A CA 1
ATOM 1331 C C . LEU A 1 176 ? 168.567 98.649 94.138 1.00 32.81 176 LEU A C 1
ATOM 1332 O O . LEU A 1 176 ? 168.749 99.502 93.264 1.00 32.81 176 LEU A O 1
ATOM 1337 N N . TYR A 1 177 ? 168.820 98.882 95.427 1.00 31.61 177 TYR A N 1
ATOM 1338 C CA . TYR A 1 177 ? 169.399 100.148 95.863 1.00 31.61 177 TYR A CA 1
ATOM 1339 C C . TYR A 1 177 ? 170.783 100.350 95.260 1.00 31.61 177 TYR A C 1
ATOM 1340 O O . TYR A 1 177 ? 171.108 101.439 94.772 1.00 31.61 177 TYR A O 1
ATOM 1349 N N . THR A 1 178 ? 171.614 99.305 95.280 1.00 34.10 178 THR A N 1
ATOM 1350 C CA . THR A 1 178 ? 172.941 99.417 94.679 1.00 34.10 178 THR A CA 1
ATOM 1351 C C . THR A 1 178 ? 172.855 99.642 93.174 1.00 34.10 178 THR A C 1
ATOM 1352 O O . THR A 1 178 ? 173.611 100.449 92.618 1.00 34.10 178 THR A O 1
ATOM 1356 N N . GLN A 1 179 ? 171.948 98.935 92.496 1.00 34.52 179 GLN A N 1
ATOM 1357 C CA . GLN A 1 179 ? 171.799 99.130 91.055 1.00 34.52 179 GLN A CA 1
ATOM 1358 C C . GLN A 1 179 ? 171.342 100.548 90.728 1.00 34.52 179 GLN A C 1
ATOM 1359 O O . GLN A 1 179 ? 171.849 101.171 89.787 1.00 34.52 179 GLN A O 1
ATOM 1365 N N . VAL A 1 180 ? 170.391 101.079 91.499 1.00 34.28 180 VAL A N 1
ATOM 1366 C CA . VAL A 1 180 ? 169.934 102.449 91.283 1.00 34.28 180 VAL A CA 1
ATOM 1367 C C . VAL A 1 180 ? 171.064 103.437 91.543 1.00 34.28 180 VAL A C 1
ATOM 1368 O O . VAL A 1 180 ? 171.238 104.411 90.799 1.00 34.28 180 VAL A O 1
ATOM 1372 N N . SER A 1 181 ? 171.854 103.203 92.595 1.00 34.38 181 SER A N 1
ATOM 1373 C CA . SER A 1 181 ? 172.967 104.096 92.900 1.00 34.38 181 SER A CA 1
ATOM 1374 C C . SER A 1 181 ? 174.024 104.082 91.803 1.00 34.38 181 SER A C 1
ATOM 1375 O O . SER A 1 181 ? 174.594 105.130 91.482 1.00 34.38 181 SER A O 1
ATOM 1378 N N . GLU A 1 182 ? 174.300 102.917 91.221 1.00 36.12 182 GLU A N 1
ATOM 1379 C CA . GLU A 1 182 ? 175.303 102.809 90.169 1.00 36.12 182 GLU A CA 1
ATOM 1380 C C . GLU A 1 182 ? 174.773 103.202 88.795 1.00 36.12 182 GLU A C 1
ATOM 1381 O O . GLU A 1 182 ? 175.574 103.411 87.876 1.00 36.12 182 GLU A O 1
ATOM 1387 N N . THR A 1 183 ? 173.456 103.303 88.626 1.00 37.30 183 THR A N 1
ATOM 1388 C CA . THR A 1 183 ? 172.892 103.817 87.384 1.00 37.30 183 THR A CA 1
ATOM 1389 C C . THR A 1 183 ? 173.168 105.313 87.282 1.00 37.30 183 THR A C 1
ATOM 1390 O O . THR A 1 183 ? 172.952 106.057 88.243 1.00 37.30 183 THR A O 1
ATOM 1394 N N . THR A 1 184 ? 173.644 105.754 86.114 1.00 40.24 184 THR A N 1
ATOM 1395 C CA . THR A 1 184 ? 174.107 107.124 85.946 1.00 40.24 184 THR A CA 1
ATOM 1396 C C . THR A 1 184 ? 173.427 107.889 84.819 1.00 40.24 184 THR A C 1
ATOM 1397 O O . THR A 1 184 ? 173.656 109.099 84.704 1.00 40.24 184 THR A O 1
ATOM 1401 N N . ASP A 1 185 ? 172.616 107.235 83.990 1.00 42.00 185 ASP A N 1
ATOM 1402 C CA . ASP A 1 185 ? 171.856 107.891 82.913 1.00 42.00 185 ASP A CA 1
ATOM 1403 C C . ASP A 1 185 ? 172.853 108.611 82.006 1.00 42.00 185 ASP A C 1
ATOM 1404 O O . ASP A 1 185 ? 173.866 108.007 81.619 1.00 42.00 185 ASP A O 1
ATOM 1409 N N . HIS A 1 186 ? 172.620 109.872 81.644 1.00 40.45 186 HIS A N 1
ATOM 1410 C CA . HIS A 1 186 ? 173.561 110.640 80.827 1.00 40.45 186 HIS A CA 1
ATOM 1411 C C . HIS A 1 186 ? 174.600 111.326 81.717 1.00 40.45 186 HIS A C 1
ATOM 1412 O O . HIS A 1 186 ? 174.808 112.538 81.672 1.00 40.45 186 HIS A O 1
ATOM 1419 N N . GLY A 1 187 ? 175.258 110.515 82.541 1.00 39.17 187 GLY A N 1
ATOM 1420 C CA . GLY A 1 187 ? 176.222 111.043 83.490 1.00 39.17 187 GLY A CA 1
ATOM 1421 C C . GLY A 1 187 ? 175.597 111.807 84.634 1.00 39.17 187 GLY A C 1
ATOM 1422 O O . GLY A 1 187 ? 176.300 112.527 85.350 1.00 39.17 187 GLY A O 1
ATOM 1423 N N . VAL A 1 188 ? 174.289 111.666 84.829 1.00 39.13 188 VAL A N 1
ATOM 1424 C CA . VAL A 1 188 ? 173.580 112.326 85.921 1.00 39.13 188 VAL A CA 1
ATOM 1425 C C . VAL A 1 188 ? 172.874 111.257 86.745 1.00 39.13 188 VAL A C 1
ATOM 1426 O O . VAL A 1 188 ? 171.947 110.605 86.243 1.00 39.13 188 VAL A O 1
ATOM 1430 N N . PRO A 1 189 ? 173.277 111.039 87.997 1.00 38.49 189 PRO A N 1
ATOM 1431 C CA . PRO A 1 189 ? 172.678 109.958 88.789 1.00 38.49 189 PRO A CA 1
ATOM 1432 C C . PRO A 1 189 ? 171.170 110.118 88.919 1.00 38.49 189 PRO A C 1
ATOM 1433 O O . PRO A 1 189 ? 170.654 111.222 89.101 1.00 38.49 189 PRO A O 1
ATOM 1437 N N . VAL A 1 190 ? 170.464 108.989 88.820 1.00 37.02 190 VAL A N 1
ATOM 1438 C CA . VAL A 1 190 ? 169.011 109.002 88.925 1.00 37.02 190 VAL A CA 1
ATOM 1439 C C . VAL A 1 190 ? 16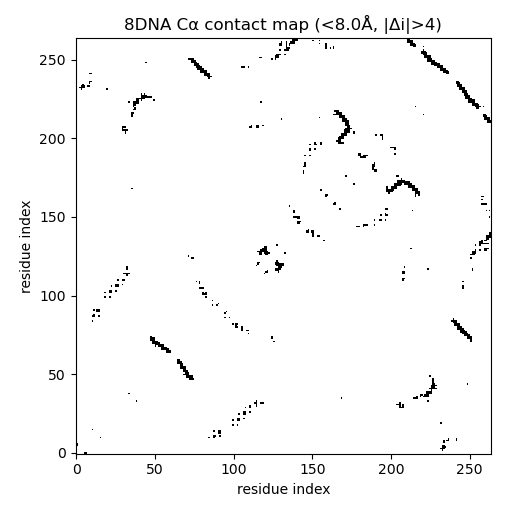8.552 109.229 90.357 1.00 37.02 190 VAL A C 1
ATOM 1440 O O . VAL A 1 190 ? 167.369 109.505 90.587 1.00 37.02 190 VAL A O 1
ATOM 1444 N N . VAL A 1 191 ? 169.460 109.111 91.331 1.00 37.13 191 VAL A N 1
ATOM 1445 C CA . VAL A 1 191 ? 169.091 109.313 92.728 1.00 37.13 191 VAL A CA 1
ATOM 1446 C C . VAL A 1 191 ? 168.651 110.751 92.968 1.00 37.13 191 VAL A C 1
ATOM 1447 O O . VAL A 1 191 ? 167.721 111.001 93.743 1.00 37.13 191 VAL A O 1
ATOM 1451 N N . ASP A 1 192 ? 169.298 111.714 92.309 1.00 38.34 192 ASP A N 1
ATOM 1452 C CA . ASP A 1 192 ? 168.901 113.111 92.459 1.00 38.34 192 ASP A CA 1
ATOM 1453 C C . ASP A 1 192 ? 167.486 113.339 91.938 1.00 38.34 192 ASP A C 1
ATOM 1454 O O . ASP A 1 192 ? 166.673 114.016 92.582 1.00 38.34 192 ASP A O 1
ATOM 1459 N N . HIS A 1 193 ? 167.171 112.776 90.769 1.00 37.33 193 HIS A N 1
ATOM 1460 C CA . HIS A 1 193 ? 165.827 112.922 90.220 1.00 37.33 193 HIS A CA 1
ATOM 1461 C C . HIS A 1 193 ? 164.797 112.222 91.097 1.00 37.33 193 HIS A C 1
ATOM 1462 O O . HIS A 1 193 ? 163.684 112.727 91.283 1.00 37.33 193 HIS A O 1
ATOM 1469 N N . LEU A 1 194 ? 165.147 111.055 91.641 1.00 34.97 194 LEU A N 1
ATOM 1470 C CA . LEU A 1 194 ? 164.238 110.360 92.548 1.00 34.97 194 LEU A CA 1
ATOM 1471 C C . LEU A 1 194 ? 163.979 111.187 93.802 1.00 34.97 194 LEU A C 1
ATOM 1472 O O . LEU A 1 194 ? 162.842 111.279 94.275 1.00 34.97 194 LEU A O 1
ATOM 1477 N N . THR A 1 195 ? 165.028 111.799 94.354 1.00 35.64 195 THR A N 1
ATOM 1478 C CA . THR A 1 195 ? 164.856 112.659 95.520 1.00 35.64 195 THR A CA 1
ATOM 1479 C C . THR A 1 195 ? 163.984 113.864 95.197 1.00 35.64 195 THR A C 1
ATOM 1480 O O . THR A 1 195 ? 163.162 114.276 96.023 1.00 35.64 195 THR A O 1
ATOM 1484 N N . GLN A 1 196 ? 164.154 114.445 94.006 1.00 37.35 196 GLN A N 1
ATOM 1485 C CA . GLN A 1 196 ? 163.291 115.548 93.593 1.00 37.35 196 GLN A CA 1
ATOM 1486 C C . GLN A 1 196 ? 161.838 115.103 93.476 1.00 37.35 196 GLN A C 1
ATOM 1487 O O . GLN A 1 196 ? 160.924 115.827 93.890 1.00 37.35 196 GLN A O 1
ATOM 1493 N N . LEU A 1 197 ? 161.604 113.915 92.911 1.00 34.24 197 LEU A N 1
ATOM 1494 C CA . LEU A 1 197 ? 160.245 113.412 92.745 1.00 34.24 197 LEU A CA 1
ATOM 1495 C C . LEU A 1 197 ? 159.607 112.999 94.065 1.00 34.24 197 LEU A C 1
ATOM 1496 O O . LEU A 1 197 ? 158.376 113.013 94.176 1.00 34.24 197 LEU A O 1
ATOM 1501 N N . LEU A 1 198 ? 160.409 112.636 95.063 1.00 33.14 198 LEU A N 1
ATOM 1502 C CA . LEU A 1 198 ? 159.900 112.195 96.355 1.00 33.14 198 LEU A CA 1
ATOM 1503 C C . LEU A 1 198 ? 159.453 113.350 97.246 1.00 33.14 198 LEU A C 1
ATOM 1504 O O . LEU A 1 198 ? 159.054 113.110 98.390 1.00 33.14 198 LEU A O 1
ATOM 1509 N N . SER A 1 199 ? 159.511 114.588 96.747 1.00 34.98 199 SER A N 1
ATOM 1510 C CA . SER A 1 199 ? 158.997 115.763 97.454 1.00 34.98 199 SER A CA 1
ATOM 1511 C C . SER A 1 199 ? 159.654 115.924 98.825 1.00 34.98 199 SER A C 1
ATOM 1512 O O . SER A 1 199 ? 158.984 116.018 99.857 1.00 34.98 199 SER A O 1
ATOM 1515 N N . GLY A 1 200 ? 160.982 115.957 98.830 1.00 35.02 200 GLY A N 1
ATOM 1516 C CA . GLY A 1 200 ? 161.734 116.076 100.060 1.00 35.02 200 GLY A CA 1
ATOM 1517 C C . GLY A 1 200 ? 161.976 114.776 100.790 1.00 35.02 200 GLY A C 1
ATOM 1518 O O . GLY A 1 200 ? 162.536 114.800 101.892 1.00 35.02 200 GLY A O 1
ATOM 1519 N N . GLY A 1 201 ? 161.574 113.647 100.216 1.00 33.24 201 GLY A N 1
ATOM 1520 C CA . GLY A 1 201 ? 161.790 112.356 100.827 1.00 33.24 201 GLY A CA 1
ATOM 1521 C C . GLY A 1 201 ? 163.169 111.806 100.519 1.00 33.24 201 GLY A C 1
ATOM 1522 O O . GLY A 1 201 ? 164.062 112.501 100.031 1.00 33.24 201 GLY A O 1
ATOM 1523 N N . GLU A 1 202 ? 163.338 110.520 100.817 1.00 31.68 202 GLU A N 1
ATOM 1524 C CA . GLU A 1 202 ? 164.630 109.871 100.658 1.00 31.68 202 GLU A CA 1
ATOM 1525 C C . GLU A 1 202 ? 164.451 108.429 100.206 1.00 31.68 202 GLU A C 1
ATOM 1526 O O . GLU A 1 202 ? 163.382 107.829 100.364 1.00 31.68 202 GLU A O 1
ATOM 1532 N N . VAL A 1 203 ? 165.518 107.891 99.623 1.00 29.79 203 VAL A N 1
ATOM 1533 C CA . VAL A 1 203 ? 165.582 106.490 99.228 1.00 29.79 203 VAL A CA 1
ATOM 1534 C C . VAL A 1 203 ? 166.236 105.705 100.354 1.00 29.79 203 VAL A C 1
ATOM 1535 O O . VAL A 1 203 ? 167.330 106.054 100.816 1.00 29.79 203 VAL A O 1
ATOM 1539 N N . LEU A 1 204 ? 165.571 104.645 100.797 1.00 29.36 204 LEU A N 1
ATOM 1540 C CA . LEU A 1 204 ? 165.990 103.880 101.960 1.00 29.36 204 LEU A CA 1
ATOM 1541 C C . LEU A 1 204 ? 166.532 102.520 101.545 1.00 29.36 204 LEU A C 1
ATOM 1542 O O . LEU A 1 204 ? 165.880 101.768 100.809 1.00 29.36 204 LEU A O 1
ATOM 1547 N N . TRP A 1 205 ? 167.730 102.220 102.040 1.00 29.45 205 TRP A N 1
ATOM 1548 C CA . TRP A 1 205 ? 168.405 100.947 101.818 1.00 29.45 205 TRP A CA 1
ATOM 1549 C C . TRP A 1 205 ? 167.891 99.943 102.843 1.00 29.45 205 TRP A C 1
ATOM 1550 O O . TRP A 1 205 ? 168.198 100.049 104.035 1.00 29.45 205 TRP A O 1
ATOM 1561 N N . ALA A 1 206 ? 167.104 98.970 102.381 1.00 29.84 206 ALA A N 1
ATOM 1562 C CA . ALA A 1 206 ? 166.486 97.966 103.246 1.00 29.84 206 ALA A CA 1
ATOM 1563 C C . ALA A 1 206 ? 166.881 96.579 102.761 1.00 29.84 206 ALA A C 1
ATOM 1564 O O . ALA A 1 206 ? 166.182 95.978 101.929 1.00 29.84 206 ALA A O 1
ATOM 1566 N N . PRO A 1 207 ? 167.999 96.034 103.245 1.00 29.93 207 PRO A N 1
ATOM 1567 C CA . PRO A 1 207 ? 168.369 94.662 102.860 1.00 29.93 207 PRO A CA 1
ATOM 1568 C C . PRO A 1 207 ? 167.343 93.624 103.274 1.00 29.93 207 PRO A C 1
ATOM 1569 O O . PRO A 1 207 ? 167.176 92.617 102.574 1.00 29.93 207 PRO A O 1
ATOM 1573 N N . ALA A 1 208 ? 166.648 93.838 104.394 1.00 29.70 208 ALA A N 1
ATOM 1574 C CA . ALA A 1 208 ? 165.647 92.874 104.837 1.00 29.70 208 ALA A CA 1
ATOM 1575 C C . ALA A 1 208 ? 164.422 92.875 103.932 1.00 29.70 208 ALA A C 1
ATOM 1576 O O . ALA A 1 208 ? 163.790 91.829 103.747 1.00 29.70 208 ALA A O 1
ATOM 1578 N N . ALA A 1 209 ? 164.071 94.028 103.367 1.00 30.54 209 ALA A N 1
ATOM 1579 C CA . ALA A 1 209 ? 162.905 94.108 102.499 1.00 30.54 209 ALA A CA 1
ATOM 1580 C C . ALA A 1 209 ? 163.150 93.366 101.192 1.00 30.54 209 ALA A C 1
ATOM 1581 O O . ALA A 1 209 ? 164.235 93.439 100.608 1.00 30.54 209 ALA A O 1
ATOM 1583 N N . ARG A 1 210 ? 162.127 92.646 100.733 1.00 32.31 210 ARG A N 1
ATOM 1584 C CA . ARG A 1 210 ? 162.168 91.966 99.445 1.00 32.31 210 ARG A CA 1
ATOM 1585 C C . ARG A 1 210 ? 161.211 92.586 98.434 1.00 32.31 210 ARG A C 1
ATOM 1586 O O . ARG A 1 210 ? 160.963 91.987 97.381 1.00 32.31 210 ARG A O 1
ATOM 1594 N N . CYS A 1 211 ? 160.669 93.766 98.726 1.00 30.83 211 CYS A N 1
ATOM 1595 C CA . CYS A 1 211 ? 159.789 94.464 97.802 1.00 30.83 211 CYS A CA 1
ATOM 1596 C C . CYS A 1 211 ? 160.008 95.963 97.947 1.00 30.83 211 CYS A C 1
ATOM 1597 O O . CYS A 1 211 ? 160.211 96.472 99.052 1.00 30.83 211 CYS A O 1
ATOM 1600 N N . ALA A 1 212 ? 159.967 96.661 96.817 1.00 29.51 212 ALA A N 1
ATOM 1601 C CA . ALA A 1 212 ? 160.131 98.106 96.790 1.00 29.51 212 ALA A CA 1
ATOM 1602 C C . ALA A 1 212 ? 158.787 98.791 96.996 1.00 29.51 212 ALA A C 1
ATOM 1603 O O . ALA A 1 212 ? 157.760 98.351 96.475 1.00 29.51 212 ALA A O 1
ATOM 1605 N N . LEU A 1 213 ? 158.801 99.889 97.747 1.00 28.53 213 LEU A N 1
ATOM 1606 C CA . LEU A 1 213 ? 157.526 100.517 98.079 1.00 28.53 213 LEU A CA 1
ATOM 1607 C C . LEU A 1 213 ? 157.726 101.961 98.517 1.00 28.53 213 LEU A C 1
ATOM 1608 O O . LEU A 1 213 ? 158.745 102.308 99.117 1.00 28.53 213 LEU A O 1
ATOM 1613 N N . VAL A 1 214 ? 156.726 102.790 98.225 1.00 28.18 214 VAL A N 1
ATOM 1614 C CA . VAL A 1 214 ? 156.727 104.210 98.559 1.00 28.18 214 VAL A CA 1
ATOM 1615 C C . VAL A 1 214 ? 155.706 104.440 99.666 1.00 28.18 214 VAL A C 1
ATOM 1616 O O . VAL A 1 214 ? 154.549 104.015 99.551 1.00 28.18 214 VAL A O 1
ATOM 1620 N N . VAL A 1 215 ? 156.134 105.112 100.734 1.00 28.17 215 VAL A N 1
ATOM 1621 C CA . VAL A 1 215 ? 155.295 105.374 101.900 1.00 28.17 215 VAL A CA 1
ATOM 1622 C C . VAL A 1 215 ? 155.326 106.866 102.205 1.00 28.17 215 VAL A C 1
ATOM 1623 O O . VAL A 1 215 ? 156.400 107.478 102.220 1.00 28.17 215 VAL A O 1
ATOM 1627 N N . SER A 1 216 ? 154.153 107.448 102.449 1.00 29.36 216 SER A N 1
ATOM 1628 C CA . SER A 1 216 ? 154.093 108.839 102.877 1.00 29.36 216 SER A CA 1
ATOM 1629 C C . SER A 1 216 ? 154.563 108.972 104.321 1.00 29.36 216 SER A C 1
ATOM 1630 O O . SER A 1 216 ? 154.386 108.062 105.136 1.00 29.36 216 SER A O 1
ATOM 1633 N N . ARG A 1 217 ? 155.161 110.121 104.642 1.00 29.96 217 ARG A N 1
ATOM 1634 C CA . ARG A 1 217 ? 155.732 110.371 105.958 1.00 29.96 217 ARG A CA 1
ATOM 1635 C C . ARG A 1 217 ? 155.017 111.506 106.686 1.00 29.96 217 ARG A C 1
ATOM 1636 O O . ARG A 1 217 ? 155.603 112.162 107.551 1.00 29.96 217 ARG A O 1
ATOM 1644 N N . ARG A 1 218 ? 153.752 111.754 106.339 1.00 29.47 218 ARG A N 1
ATOM 1645 C CA . ARG A 1 218 ? 153.002 112.816 107.002 1.00 29.47 218 ARG A CA 1
ATOM 1646 C C . ARG A 1 218 ? 152.746 112.483 108.467 1.00 29.47 218 ARG A C 1
ATOM 1647 O O . ARG A 1 218 ? 152.680 113.384 109.312 1.00 29.47 218 ARG A O 1
ATOM 1655 N N . GLY A 1 219 ? 152.598 111.208 108.786 1.00 28.46 219 GLY A N 1
ATOM 1656 C CA . GLY A 1 219 ? 152.397 110.785 110.161 1.00 28.46 219 GLY A CA 1
ATOM 1657 C C . GLY A 1 219 ? 150.974 110.312 110.395 1.00 28.46 219 GLY A C 1
ATOM 1658 O O . GLY A 1 219 ? 150.015 110.844 109.821 1.00 28.46 219 GLY A O 1
ATOM 1659 N N . GLY A 1 220 ? 150.832 109.301 111.248 1.00 27.41 220 GLY A N 1
ATOM 1660 C CA . GLY A 1 220 ? 149.532 108.767 111.593 1.00 27.41 220 GLY A CA 1
ATOM 1661 C C . GLY A 1 220 ? 148.986 107.717 110.653 1.00 27.41 220 GLY A C 1
ATOM 1662 O O . GLY A 1 220 ? 147.830 107.308 110.816 1.00 27.41 220 GLY A O 1
ATOM 1663 N N . ASP A 1 221 ? 149.773 107.268 109.676 1.00 27.19 221 ASP A N 1
ATOM 1664 C CA . ASP A 1 221 ? 149.308 106.267 108.724 1.00 27.19 221 ASP A CA 1
ATOM 1665 C C . ASP A 1 221 ? 149.592 104.843 109.178 1.00 27.19 221 ASP A C 1
ATOM 1666 O O . ASP A 1 221 ? 148.821 103.931 108.857 1.00 27.19 221 ASP A O 1
ATOM 1671 N N . SER A 1 222 ? 150.669 104.630 109.929 1.00 26.46 222 SER A N 1
ATOM 1672 C CA . SER A 1 222 ? 150.989 103.313 110.457 1.00 26.46 222 SER A CA 1
ATOM 1673 C C . SER A 1 222 ? 151.714 103.488 111.781 1.00 26.46 222 SER A C 1
ATOM 1674 O O . SER A 1 222 ? 152.304 104.537 112.052 1.00 26.46 222 SER A O 1
ATOM 1677 N N . CYS A 1 223 ? 151.666 102.446 112.608 1.00 26.51 223 CYS A N 1
ATOM 1678 C CA . CYS A 1 223 ? 152.237 102.534 113.943 1.00 26.51 223 CYS A CA 1
ATOM 1679 C C . CYS A 1 223 ? 152.765 101.176 114.378 1.00 26.51 223 CYS A C 1
ATOM 1680 O O . CYS A 1 223 ? 152.083 100.156 114.228 1.00 26.51 223 CYS A O 1
ATOM 1683 N N . LEU A 1 224 ? 153.980 101.180 114.922 1.00 24.50 224 LEU A N 1
ATOM 1684 C CA . LEU A 1 224 ? 154.595 100.003 115.523 1.00 24.50 224 LEU A CA 1
ATOM 1685 C C . LEU A 1 224 ? 154.518 100.158 117.038 1.00 24.50 224 LEU A C 1
ATOM 1686 O O . LEU A 1 224 ? 155.267 100.945 117.627 1.00 24.50 224 LEU A O 1
ATOM 1691 N N . PHE A 1 225 ? 153.613 99.413 117.666 1.00 25.09 225 PHE A N 1
ATOM 1692 C CA . PHE A 1 225 ? 153.454 99.445 119.113 1.00 25.09 225 PHE A CA 1
ATOM 1693 C C . PHE A 1 225 ? 154.460 98.496 119.750 1.00 25.09 225 PHE A C 1
ATOM 1694 O O . PHE A 1 225 ? 154.524 97.316 119.389 1.00 25.09 225 PHE A O 1
ATOM 1702 N N . LEU A 1 226 ? 155.246 99.016 120.689 1.00 26.53 226 LEU A N 1
ATOM 1703 C CA . LEU A 1 226 ? 156.321 98.270 121.332 1.00 26.53 226 LEU A CA 1
ATOM 1704 C C . LEU A 1 226 ? 156.019 98.126 122.815 1.00 26.53 226 LEU A C 1
ATOM 1705 O O . LEU A 1 226 ? 155.599 99.092 123.462 1.00 26.53 226 LEU A O 1
ATOM 1710 N N . GLY A 1 227 ? 156.237 96.928 123.351 1.00 27.63 227 GLY A N 1
ATOM 1711 C CA . GLY A 1 227 ? 156.228 96.723 124.784 1.00 27.63 227 GLY A CA 1
ATOM 1712 C C . GLY A 1 227 ? 157.654 96.747 125.290 1.00 27.63 227 GLY A C 1
ATOM 1713 O O . GLY A 1 227 ? 158.256 97.818 125.408 1.00 27.63 227 GLY A O 1
ATOM 1714 N N . ARG A 1 228 ? 158.208 95.578 125.597 1.00 27.97 228 ARG A N 1
ATOM 1715 C CA . ARG A 1 228 ? 159.644 95.483 125.811 1.00 27.97 228 ARG A CA 1
ATOM 1716 C C . ARG A 1 228 ? 160.379 95.760 124.505 1.00 27.97 228 ARG A C 1
ATOM 1717 O O . ARG A 1 228 ? 160.024 95.230 123.449 1.00 27.97 228 ARG A O 1
ATOM 1725 N N . ASP A 1 229 ? 161.410 96.596 124.580 1.00 28.50 229 ASP A N 1
ATOM 1726 C CA . ASP A 1 229 ? 162.199 96.947 123.410 1.00 28.50 229 ASP A CA 1
ATOM 1727 C C . ASP A 1 229 ? 163.275 95.884 123.189 1.00 28.50 229 ASP A C 1
ATOM 1728 O O . ASP A 1 229 ? 163.267 94.821 123.814 1.00 28.50 229 ASP A O 1
ATOM 1733 N N . VAL A 1 230 ? 164.217 96.162 122.289 1.00 26.75 230 VAL A N 1
ATOM 1734 C CA . VAL A 1 230 ? 165.289 95.215 122.007 1.00 26.75 230 VAL A CA 1
ATOM 1735 C C . VAL A 1 230 ? 166.227 95.162 123.206 1.00 26.75 230 VAL A C 1
ATOM 1736 O O . VAL A 1 230 ? 166.865 96.160 123.560 1.00 26.75 230 VAL A O 1
ATOM 1740 N N . SER A 1 231 ? 166.312 93.993 123.836 1.00 24.78 231 SER A N 1
ATOM 1741 C CA . SER A 1 231 ? 167.133 93.806 125.022 1.00 24.78 231 SER A CA 1
ATOM 1742 C C . SER A 1 231 ? 167.802 92.441 124.957 1.00 24.78 231 SER A C 1
ATOM 1743 O O . SER A 1 231 ? 167.356 91.541 124.241 1.00 24.78 231 SER A O 1
ATOM 1746 N N . ILE A 1 232 ? 168.882 92.296 125.720 1.00 22.82 232 ILE A N 1
ATOM 1747 C CA . ILE A 1 232 ? 169.675 91.073 125.752 1.00 22.82 232 ILE A CA 1
ATOM 1748 C C . ILE A 1 232 ? 169.505 90.422 127.116 1.00 22.82 232 ILE A C 1
ATOM 1749 O O . ILE A 1 232 ? 169.667 91.080 128.151 1.00 22.82 232 ILE A O 1
ATOM 1754 N N . GLY A 1 233 ? 169.178 89.126 127.116 1.00 20.61 233 GLY A N 1
ATOM 1755 C CA . GLY A 1 233 ? 169.012 88.381 128.342 1.00 20.61 233 GLY A CA 1
ATOM 1756 C C . GLY A 1 233 ? 169.913 87.158 128.357 1.00 20.61 233 GLY A C 1
ATOM 1757 O O . GLY A 1 233 ? 170.555 86.821 127.361 1.00 20.61 233 GLY A O 1
ATOM 1758 N N . TYR A 1 234 ? 169.947 86.500 129.512 1.00 20.19 234 TYR A N 1
ATOM 1759 C CA . TYR A 1 234 ? 170.805 85.347 129.74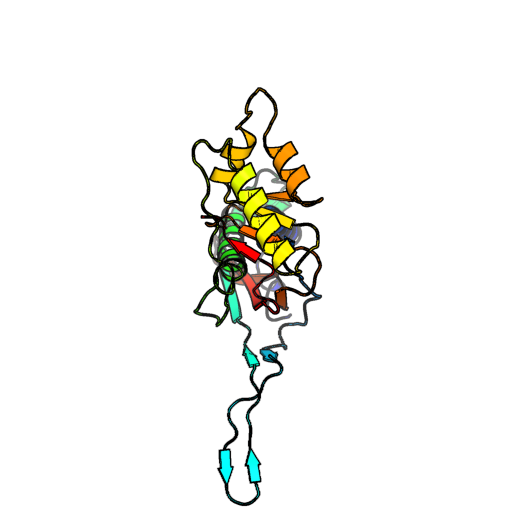0 1.00 20.19 234 TYR A CA 1
ATOM 1760 C C . TYR A 1 234 ? 169.962 84.087 129.882 1.00 20.19 234 TYR A C 1
ATOM 1761 O O . TYR A 1 234 ? 168.924 84.095 130.551 1.00 20.19 234 TYR A O 1
ATOM 1770 N N . LEU A 1 235 ? 170.415 83.004 129.250 1.00 19.50 235 LEU A N 1
ATOM 1771 C CA . LEU A 1 235 ? 169.708 81.729 129.273 1.00 19.50 235 LEU A CA 1
ATOM 1772 C C . LEU A 1 235 ? 170.474 80.657 130.037 1.00 19.50 235 LEU A C 1
ATOM 1773 O O . LEU A 1 235 ? 169.946 80.082 130.994 1.00 19.50 235 LEU A O 1
ATOM 1778 N N . SER A 1 236 ? 171.712 80.377 129.642 1.00 19.99 236 SER A N 1
ATOM 1779 C CA . SER A 1 236 ? 172.522 79.347 130.281 1.00 19.99 236 SER A CA 1
ATOM 1780 C C . SER A 1 236 ? 173.967 79.550 129.849 1.00 19.99 236 SER A C 1
ATOM 1781 O O . SER A 1 236 ? 174.270 80.402 129.010 1.00 19.99 236 SER A O 1
ATOM 1784 N N . HIS A 1 237 ? 174.857 78.753 130.436 1.00 22.05 237 HIS A N 1
ATOM 1785 C CA . HIS A 1 237 ? 176.271 78.831 130.108 1.00 22.05 237 HIS A CA 1
ATOM 1786 C C . HIS A 1 237 ? 176.915 77.472 130.332 1.00 22.05 237 HIS A C 1
ATOM 1787 O O . HIS A 1 237 ? 176.408 76.636 131.085 1.00 22.05 237 HIS A O 1
ATOM 1794 N N . ASP A 1 238 ? 178.044 77.266 129.666 1.00 24.52 238 ASP A N 1
ATOM 1795 C CA . ASP A 1 238 ? 178.863 76.072 129.813 1.00 24.52 238 ASP A CA 1
ATOM 1796 C C . ASP A 1 238 ? 180.275 76.486 130.224 1.00 24.52 238 ASP A C 1
ATOM 1797 O O . ASP A 1 238 ? 180.546 77.658 130.500 1.00 24.52 238 ASP A O 1
ATOM 1802 N N . ALA A 1 239 ? 181.180 75.507 130.268 1.00 25.34 239 ALA A N 1
ATOM 1803 C CA . ALA A 1 239 ? 182.574 75.804 130.571 1.00 25.34 239 ALA A CA 1
ATOM 1804 C C . ALA A 1 239 ? 183.270 76.534 129.431 1.00 25.34 239 ALA A C 1
ATOM 1805 O O . ALA A 1 239 ? 184.367 77.067 129.632 1.00 25.34 239 ALA A O 1
ATOM 1807 N N . GLN A 1 240 ? 182.664 76.569 128.245 1.00 25.19 240 GLN A N 1
ATOM 1808 C CA . GLN A 1 240 ? 183.267 77.184 127.069 1.00 25.19 240 GLN A CA 1
ATOM 1809 C C . GLN A 1 240 ? 182.463 78.342 126.500 1.00 25.19 240 GLN A C 1
ATOM 1810 O O . GLN A 1 240 ? 183.051 79.319 126.032 1.00 25.19 240 GLN A O 1
ATOM 1816 N N . THR A 1 241 ? 181.133 78.263 126.522 1.00 23.65 241 THR A N 1
ATOM 1817 C CA . THR A 1 241 ? 180.285 79.225 125.834 1.00 23.65 241 THR A CA 1
ATOM 1818 C C . THR A 1 241 ? 179.146 79.676 126.738 1.00 23.65 241 THR A C 1
ATOM 1819 O O . THR A 1 241 ? 178.784 79.000 127.705 1.00 23.65 241 THR A O 1
ATOM 1823 N N . VAL A 1 242 ? 178.582 80.839 126.408 1.00 21.90 242 VAL A N 1
ATOM 1824 C CA . VAL A 1 242 ? 177.456 81.420 127.133 1.00 21.90 242 VAL A CA 1
ATOM 1825 C C . VAL A 1 242 ? 176.322 81.669 126.148 1.00 21.90 242 VAL A C 1
ATOM 1826 O O . VAL A 1 242 ? 176.540 82.246 125.078 1.00 21.90 242 VAL A O 1
ATOM 1830 N N . THR A 1 243 ? 175.115 81.246 126.513 1.00 19.83 243 THR A N 1
ATOM 1831 C CA . THR A 1 243 ? 173.940 81.404 125.663 1.00 19.83 243 THR A CA 1
ATOM 1832 C C . THR A 1 243 ? 173.135 82.613 126.126 1.00 19.83 243 THR A C 1
ATOM 1833 O O . THR A 1 243 ? 172.701 82.670 127.281 1.00 19.83 243 THR A O 1
ATOM 1837 N N . LEU A 1 244 ? 172.938 83.572 125.226 1.00 20.22 244 LEU A N 1
ATOM 1838 C CA . LEU A 1 244 ? 172.138 84.764 125.469 1.00 20.22 244 LEU A CA 1
ATOM 1839 C C . LEU A 1 244 ? 171.009 84.813 124.445 1.00 20.22 244 LEU A C 1
ATOM 1840 O O . LEU A 1 244 ? 170.904 83.953 123.569 1.00 20.22 244 LEU A O 1
ATOM 1845 N N . TYR A 1 245 ? 170.162 85.835 124.546 1.00 21.91 245 TYR A N 1
ATOM 1846 C CA . TYR A 1 245 ? 169.072 85.978 123.592 1.00 21.91 245 TYR A CA 1
ATOM 1847 C C . TYR A 1 245 ? 168.703 87.446 123.444 1.00 21.91 245 TYR A C 1
ATOM 1848 O O . TYR A 1 245 ? 168.996 88.276 124.308 1.00 21.91 245 TYR A O 1
ATOM 1857 N N . LEU A 1 246 ? 168.048 87.749 122.327 1.00 24.05 246 LEU A N 1
ATOM 1858 C CA . LEU A 1 246 ? 167.468 89.057 122.062 1.00 24.05 246 LEU A CA 1
ATOM 1859 C C . LEU A 1 246 ? 165.953 88.934 122.100 1.00 24.05 246 LEU A C 1
ATOM 1860 O O . LEU A 1 246 ? 165.380 88.090 121.403 1.00 24.05 246 LEU A O 1
ATOM 1865 N N . GLU A 1 247 ? 165.310 89.772 122.909 1.00 26.71 247 GLU A N 1
ATOM 1866 C CA . GLU A 1 247 ? 163.874 89.708 123.137 1.00 26.71 247 GLU A CA 1
ATOM 1867 C C . GLU A 1 247 ? 163.231 91.039 122.776 1.00 26.71 247 GLU A C 1
ATOM 1868 O O . GLU A 1 247 ? 163.764 92.104 123.101 1.00 26.71 247 GLU A O 1
ATOM 1874 N N . GLU A 1 248 ? 162.083 90.972 122.103 1.00 27.47 248 GLU A N 1
ATOM 1875 C CA . GLU A 1 248 ? 161.362 92.185 121.727 1.00 27.47 248 GLU A CA 1
ATOM 1876 C C . GLU A 1 248 ? 159.890 91.858 121.524 1.00 27.47 248 GLU A C 1
ATOM 1877 O O . GLU A 1 248 ? 159.560 90.967 120.741 1.00 27.47 248 GLU A O 1
ATOM 1883 N N . SER A 1 249 ? 159.013 92.582 122.217 1.00 26.17 249 SER A N 1
ATOM 1884 C CA . SER A 1 249 ? 157.572 92.382 122.114 1.00 26.17 249 SER A CA 1
ATOM 1885 C C . SER A 1 249 ? 156.954 93.557 121.372 1.00 26.17 249 SER A C 1
ATOM 1886 O O . SER A 1 249 ? 157.192 94.716 121.731 1.00 26.17 249 SER A O 1
ATOM 1889 N N . PHE A 1 250 ? 156.146 93.263 120.356 1.00 24.61 250 PHE A N 1
ATOM 1890 C CA . PHE A 1 250 ? 155.638 94.320 119.494 1.00 24.61 250 PHE A CA 1
ATOM 1891 C C . PHE A 1 250 ? 154.377 93.866 118.772 1.00 24.61 250 PHE A C 1
ATOM 1892 O O . PHE A 1 250 ? 153.959 92.705 118.850 1.00 24.61 250 PHE A O 1
ATOM 1900 N N . THR A 1 251 ? 153.762 94.833 118.092 1.00 23.79 251 THR A N 1
ATOM 1901 C CA . THR A 1 251 ? 152.713 94.614 117.107 1.00 23.79 251 THR A CA 1
ATOM 1902 C C . THR A 1 251 ? 152.739 95.793 116.144 1.00 23.79 251 THR A C 1
ATOM 1903 O O . THR A 1 251 ? 153.339 96.831 116.428 1.00 23.79 251 THR A O 1
ATOM 1907 N N . PHE A 1 252 ? 152.097 95.626 114.991 1.00 22.90 252 PHE A N 1
ATOM 1908 C CA . PHE A 1 252 ? 152.092 96.656 113.960 1.00 22.90 252 PHE A CA 1
ATOM 1909 C C . PHE A 1 252 ? 150.686 96.829 113.408 1.00 22.90 252 PHE A C 1
ATOM 1910 O O . PHE A 1 252 ? 149.9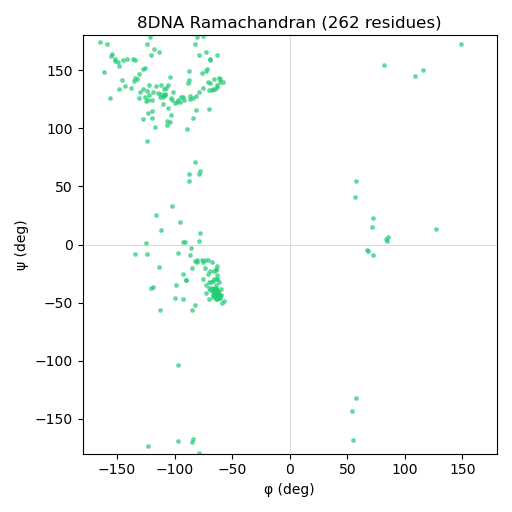59 95.848 113.226 1.00 22.90 252 PHE A O 1
ATOM 1918 N N . ARG A 1 253 ? 150.302 98.079 113.139 1.00 23.77 253 ARG A N 1
ATOM 1919 C CA . ARG A 1 253 ? 148.962 98.364 112.643 1.00 23.77 253 ARG A CA 1
ATOM 1920 C C . ARG A 1 253 ? 148.995 99.495 111.626 1.00 23.77 253 ARG A C 1
ATOM 1921 O O . ARG A 1 253 ? 149.653 100.517 111.839 1.00 23.77 253 ARG A O 1
ATOM 1929 N N . VAL A 1 254 ? 148.261 99.313 110.530 1.00 24.57 254 VAL A N 1
ATOM 1930 C CA . VAL A 1 254 ? 148.128 100.322 109.484 1.00 24.57 254 VAL A CA 1
ATOM 1931 C C . VAL A 1 254 ? 146.745 100.947 109.600 1.00 24.57 254 VAL A C 1
ATOM 1932 O O . VAL A 1 254 ? 145.729 100.258 109.443 1.00 24.57 254 VAL A O 1
ATOM 1936 N N . HIS A 1 255 ? 146.701 102.252 109.872 1.00 25.38 255 HIS A N 1
ATOM 1937 C CA . HIS A 1 255 ? 145.423 102.943 109.999 1.00 25.38 255 HIS A CA 1
ATOM 1938 C C . HIS A 1 255 ? 144.869 103.335 108.634 1.00 25.38 255 HIS A C 1
ATOM 1939 O O . HIS A 1 255 ? 143.721 103.019 108.307 1.00 25.38 255 HIS A O 1
ATOM 1946 N N . GLN A 1 256 ? 145.675 104.018 107.821 1.00 26.42 256 GLN A N 1
ATOM 1947 C CA . GLN A 1 256 ? 145.255 104.441 106.489 1.00 26.42 256 GLN A CA 1
ATOM 1948 C C . GLN A 1 256 ? 145.945 103.578 105.441 1.00 26.42 256 GLN A C 1
ATOM 1949 O O . GLN A 1 256 ? 147.151 103.742 105.198 1.00 26.42 256 GLN A O 1
ATOM 1955 N N . PRO A 1 257 ? 145.234 102.648 104.797 1.00 27.14 2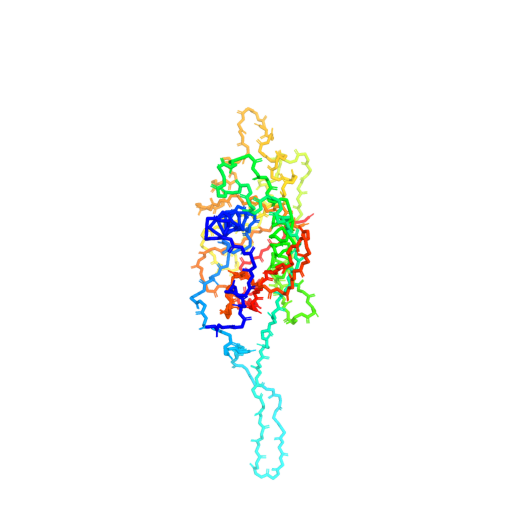57 PRO A N 1
ATOM 1956 C CA . PRO A 1 257 ? 145.894 101.755 103.831 1.00 27.14 257 PRO A CA 1
ATOM 1957 C C . PRO A 1 257 ? 146.386 102.454 102.575 1.00 27.14 257 PRO A C 1
ATOM 1958 O O . PRO A 1 257 ? 147.190 101.866 101.840 1.00 27.14 257 PRO A O 1
ATOM 1962 N N . ASP A 1 258 ? 145.939 103.676 102.300 1.00 28.07 258 ASP A N 1
ATOM 1963 C CA . ASP A 1 258 ? 146.231 104.339 101.036 1.00 28.07 258 ASP A CA 1
ATOM 1964 C C . ASP A 1 258 ? 147.497 105.190 101.067 1.00 28.07 258 ASP A C 1
ATOM 1965 O O . ASP A 1 258 ? 147.816 105.826 100.057 1.00 28.07 258 ASP A O 1
ATOM 1970 N N . ALA A 1 259 ? 148.226 105.215 102.180 1.00 26.88 259 ALA A N 1
ATOM 1971 C CA . ALA A 1 259 ? 149.438 106.019 102.288 1.00 26.88 259 ALA A CA 1
ATOM 1972 C C . ALA A 1 259 ? 150.680 105.307 101.765 1.00 26.88 259 ALA A C 1
ATOM 1973 O O . ALA A 1 259 ? 151.761 105.910 101.741 1.00 26.88 259 ALA A O 1
ATOM 1975 N N . ALA A 1 260 ? 150.555 104.053 101.338 1.00 26.83 260 ALA A N 1
ATOM 1976 C CA . ALA A 1 260 ? 151.686 103.289 100.835 1.00 26.83 260 ALA A CA 1
ATOM 1977 C C . ALA A 1 260 ? 151.285 102.570 99.556 1.00 26.83 260 ALA A C 1
ATOM 1978 O O . ALA A 1 260 ? 150.156 102.094 99.421 1.00 26.83 260 ALA A O 1
ATOM 1980 N N . VAL A 1 261 ? 152.227 102.497 98.619 1.00 29.09 261 VAL A N 1
ATOM 1981 C CA . VAL A 1 261 ? 152.017 101.805 97.351 1.00 29.09 261 VAL A CA 1
ATOM 1982 C C . VAL A 1 261 ? 153.272 101.012 97.010 1.00 29.09 261 VAL A C 1
ATOM 1983 O O . VAL A 1 261 ? 154.393 101.519 97.124 1.00 29.09 261 VAL A O 1
ATOM 1987 N N . ALA A 1 262 ? 153.084 99.766 96.585 1.00 31.57 262 ALA A N 1
ATOM 1988 C CA . ALA A 1 262 ? 154.188 98.848 96.332 1.00 31.57 262 ALA A CA 1
ATOM 1989 C C . ALA A 1 262 ? 154.525 98.846 94.846 1.00 31.57 262 ALA A C 1
ATOM 1990 O O . ALA A 1 262 ? 153.652 98.597 94.008 1.00 31.57 262 ALA A O 1
ATOM 1992 N N . LEU A 1 263 ? 155.785 99.126 94.526 1.00 33.50 263 LEU A N 1
ATOM 1993 C CA . LEU A 1 263 ? 156.257 99.072 93.151 1.00 33.50 263 LEU A CA 1
ATOM 1994 C C . LEU A 1 263 ? 156.814 97.684 92.863 1.00 33.50 263 LEU A C 1
ATOM 1995 O O . LEU A 1 263 ? 157.709 97.207 93.568 1.00 33.50 263 LEU A O 1
ATOM 2000 N N . VAL A 1 264 ? 156.285 97.036 91.831 1.00 37.89 264 VAL A N 1
ATOM 2001 C CA . VAL A 1 264 ? 156.725 95.692 91.480 1.00 37.89 264 VAL A CA 1
ATOM 2002 C C . VAL A 1 264 ? 156.682 95.502 89.968 1.00 37.89 264 VAL A C 1
ATOM 2003 O O . VAL A 1 264 ? 157.354 94.632 89.415 1.00 37.89 264 VAL A O 1
#

Solvent-accessible surface area: 13642 Å² total; per-residue (Å²): 142,90,112,14,69,66,130,106,9,48,15,35,142,48,0,16,139,56,0,44,35,57,6,155,86,17,18,83,105,68,6,0,0,54,86,2,4,53,54,66,155,41,74,13,93,135,70,42,41,28,70,38,61,110,86,92,137,42,75,109,92,129,75,97,144,86,45,88,149,97,85,14,82,23,41,112,19,106,15,75,13,64,5,38,67,60,45,4,73,40,10,137,172,50,23,140,116,40,107,12,83,53,0,40,85,1,0,19,123,0,0,60,33,0,0,42,0,0,3,56,10,71,153,142,9,50,3,60,0,4,28,98,22,28,106,32,152,70,25,136,43,48,69,130,36,70,93,0,26,73,3,2,43,27,0,4,65,48,0,129,133,29,121,0,100,14,58,6,11,0,0,0,26,64,105,29,66,58,77,1,58,131,19,70,73,173,58,95,61,7,47,82,84,0,54,142,43,2,64,72,8,89,19,11,84,0,39,20,9,159,27,4,2,3,1,3,77,94,32,45,8,3,12,0,42,7,2,42,56,46,26,10,0,24,85,57,82,96,91,134,51,0,34,0,6,0,14,0,15,0,1,1,80,19,87,85,52,36,2,5,1,18,2,109

Secondary structure (DSSP, 8-state):
--SS-GGGS---HHHHHHHHHHHHHHHHHH--GGGSSB------TT--EEEEEEE-PPEEETTEEE--EEEEE-EEEEEEEEEEHHHHHHHHHT------HHHHHHHHHHHHHHHHHHHTB-SSSS-B-TTTS--SPPBPPPTTTTTHHHHHHHHHHHHHHTT--S-EEEEE-HHHHHHHHH--TTTS-HHHHHHHHTTS--EEE-SS--SEEEEE-SSSSEEEEESS-SEEEEEEE-SSEEEEEEEEEEEEEES-GGGEEEE-

Organism: Acidipropionibacterium acidipropionici (strain ATCC 4875 / DSM 20272 / JCM 6432 / NBRC 12425 / NCIMB 8070 / 4) (NCBI:txid1171373)

Radius of gyration: 22.26 Å; Cα contacts (8 Å, |Δi|>4): 528; chains: 1; bounding box: 77×40×58 Å

B-factor: mean 28.55, std 5.16, range [19.5, 47.39]

InterPro domains:
  IPR007544 Type 1 encapsulin shell protein [NF041155] (4-263)
  IPR007544 Type 1 encapsulin shell protein [PF04454] (1-251)
  IPR007544 Type 1 encapsulin shell protein [PIRSF019254] (1-263)
  IPR051429 Encapsulin nanocompartment [PTHR37165] (1-263)

Sequence (264 aa):
MNNLHRELAPISEAAWKQIDDEARDTFSLRAAGRRVVDVPEPAGPTLGSVSLGHLETGSQTDGVQTSVYRVQPLVQVRVPFTVSRADIDDVERGAVDLTWDPVDDAVAKLVDTEDTAILHGWEEAGITGLSEASVHQPVQMPAELEQIDDAVSGACNVLRLADVEGPYDLVLPQQLYTQVSETTDHGVPVVDHLTQLLSGGEVLWAPAARCALVVSRRGGDSCLFLGRDVSIGYLSHDAQTVTLYLEESFTFRVHQPDAAVALV

Nearest PDB structures (foldseek):
  8dn9-assembly1_A  TM=1.001E+00  e=8.342E-55  Acidipropionibacterium acidipropionici ATCC 4875
  7bcv-assembly1_A  TM=9.744E-01  e=7.768E-35  Brevibacterium linens
  7oe2-assembly1_A  TM=9.608E-01  e=2.486E-31  Haliangium ochraceum DSM 14365
  7kq5-assembly1_A  TM=9.269E-01  e=7.643E-27  Thermotoga maritima MSB8
  7lik-assembly1_A  TM=8.629E-01  e=2.253E-24  Thermotoga maritima MSB8

Foldseek 3Di:
DPPFVPVPFPFDPLRVVVLVVVLVVLLVVAAFLPVQADEDDAAAPVDWKAWPPDWDDWDDDDPDIDIHTDIATKDKDKFKFKFWVVVRVVSVVPDPPDDPVRSSVQSNVVSLVVNCCAAARDVVRPGGHLARLAPDDAFEADPPLPCNLVSLLVLLVQLVVVVNDAQKEKEDAQVNVVVQQPDQDVNHRCQVVSCVSRVNYHYHYHNSDPFIKMFHRPHDFKYKHWHDDWDKGFDAADPTMGMIMTMTMIHMDGDHSHRMHTHD